Protein AF-A0AAN4YRJ0-F1 (afdb_monomer)

Mean predicted aligned error: 13.55 Å

Foldseek 3Di:
DDDDDDDDDDDDDDDDDDDPPDDPVVVVVVVVVVVVVVVCVVVVADDDDDDDPPVLVVLLVLLVQQLQQFLVDNVDRDRLVVVLVVLCVVVDQLLPDALVRLVQLLVLLCVPVVVVFVLDDSVVLVVLSVVLRVVSVDDDDDDDDDDLVNLLSLLSSLLSSLLSLLSDPDPPSPSSSSNSLSNSSVSLSVNSVVPDLLSNLVNLLSLLSSCVSDRSSGHNQSSLVSSLSSLSNVVLVDQDDPPDPDDPVRNVSSVRSNVSSVVSNVVVD

Structure (mmCIF, N/CA/C/O backbone):
data_AF-A0AAN4YRJ0-F1
#
_entry.id   AF-A0AAN4YRJ0-F1
#
loop_
_atom_site.group_PDB
_atom_site.id
_atom_site.type_symbol
_atom_site.label_atom_id
_atom_site.label_alt_id
_atom_site.label_comp_id
_atom_site.label_asym_id
_atom_site.label_entity_id
_atom_site.label_seq_id
_atom_site.pdbx_PDB_ins_code
_atom_site.Cartn_x
_atom_site.Cartn_y
_atom_site.Cartn_z
_atom_site.occupancy
_atom_site.B_iso_or_equiv
_atom_site.auth_seq_id
_atom_site.auth_comp_id
_atom_site.auth_asym_id
_atom_site.auth_atom_id
_atom_site.pdbx_PDB_model_num
ATOM 1 N N . MET A 1 1 ? -77.299 -35.284 74.099 1.00 39.12 1 MET A N 1
ATOM 2 C CA . MET A 1 1 ? -76.226 -36.059 73.451 1.00 39.12 1 MET A CA 1
ATOM 3 C C . MET A 1 1 ? -75.147 -35.075 73.050 1.00 39.12 1 MET A C 1
ATOM 5 O O . MET A 1 1 ? -75.434 -34.158 72.294 1.00 39.12 1 MET A O 1
ATOM 9 N N . GLU A 1 2 ? -73.977 -35.222 73.669 1.00 32.56 2 GLU A N 1
ATOM 10 C CA . GLU A 1 2 ? -72.680 -34.653 73.266 1.00 32.56 2 GLU A CA 1
ATOM 11 C C . GLU A 1 2 ? -72.409 -34.986 71.776 1.00 32.56 2 GLU A C 1
ATOM 13 O O . GLU A 1 2 ? -72.987 -35.945 71.270 1.00 32.56 2 GLU A O 1
ATOM 18 N N . THR A 1 3 ? -71.644 -34.231 70.979 1.00 35.69 3 THR A N 1
ATOM 19 C CA . THR A 1 3 ? -70.190 -34.019 71.112 1.00 35.69 3 THR A CA 1
ATOM 20 C C . THR A 1 3 ? -69.658 -32.807 70.323 1.00 35.69 3 THR A C 1
ATOM 22 O O . THR A 1 3 ? -70.187 -32.405 69.291 1.00 35.69 3 THR A O 1
ATOM 25 N N . THR A 1 4 ? -68.545 -32.300 70.843 1.00 35.09 4 THR A N 1
ATOM 26 C CA . THR A 1 4 ? -67.600 -31.231 70.468 1.00 35.09 4 THR A CA 1
ATOM 27 C C . THR A 1 4 ? -66.750 -31.493 69.206 1.00 35.09 4 THR A C 1
ATOM 29 O O . THR A 1 4 ? -66.522 -32.653 68.880 1.00 35.09 4 THR A O 1
ATOM 32 N N . SER A 1 5 ? -66.201 -30.425 68.584 1.00 33.94 5 SER A N 1
ATOM 33 C CA . SER A 1 5 ? -64.791 -30.235 68.104 1.00 33.94 5 SER A CA 1
ATOM 34 C C . SER A 1 5 ? -64.750 -29.186 66.957 1.00 33.94 5 SER A C 1
ATOM 36 O O . SER A 1 5 ? -65.363 -29.413 65.922 1.00 33.94 5 SER A O 1
ATOM 38 N N . ALA A 1 6 ? -64.330 -27.922 67.141 1.00 32.62 6 ALA A N 1
ATOM 39 C CA . ALA A 1 6 ? -62.977 -27.333 67.272 1.00 32.62 6 ALA A CA 1
ATOM 40 C C . ALA A 1 6 ? -62.193 -27.127 65.943 1.00 32.62 6 ALA A C 1
ATOM 42 O O . ALA A 1 6 ? -61.948 -28.087 65.222 1.00 32.62 6 ALA A O 1
ATOM 43 N N . GLY A 1 7 ? -61.726 -25.884 65.693 1.00 29.81 7 GLY A N 1
ATOM 44 C CA . GLY A 1 7 ? -60.543 -25.569 64.857 1.00 29.81 7 GLY A CA 1
ATOM 45 C C . GLY A 1 7 ? -60.703 -24.528 63.724 1.00 29.81 7 GLY A C 1
ATOM 46 O O . GLY A 1 7 ? -61.199 -24.858 62.656 1.00 29.81 7 GLY A O 1
ATOM 47 N N . SER A 1 8 ? -60.221 -23.292 63.931 1.00 32.19 8 SER A N 1
ATOM 48 C CA . SER A 1 8 ? -59.940 -22.237 62.914 1.00 32.19 8 SER A CA 1
ATOM 49 C C . SER A 1 8 ? -58.572 -22.480 62.206 1.00 32.19 8 SER A C 1
ATOM 51 O O . SER A 1 8 ? -57.928 -23.459 62.581 1.00 32.19 8 SER A O 1
ATOM 53 N N . PRO A 1 9 ? -57.965 -21.577 61.378 1.00 42.28 9 PRO A N 1
ATOM 54 C CA . PRO A 1 9 ? -58.443 -20.485 60.495 1.00 42.28 9 PRO A CA 1
ATOM 55 C C . PRO A 1 9 ? -57.760 -20.431 59.075 1.00 42.28 9 PRO A C 1
ATOM 57 O O . PRO A 1 9 ? -56.783 -21.119 58.828 1.00 42.28 9 PRO A O 1
ATOM 60 N N . VAL A 1 10 ? -58.235 -19.518 58.200 1.00 37.28 10 VAL A N 1
ATOM 61 C CA . VAL A 1 10 ? -57.532 -18.773 57.102 1.00 37.28 10 VAL A CA 1
ATOM 62 C C . VAL A 1 10 ? -56.788 -19.553 55.994 1.00 37.28 10 VAL A C 1
ATOM 64 O O . VAL A 1 10 ? -55.733 -20.121 56.230 1.00 37.28 10 VAL A O 1
ATOM 67 N N . GLU A 1 11 ? -57.210 -19.358 54.735 1.00 30.20 11 GLU A N 1
ATOM 68 C CA . GLU A 1 11 ? -56.292 -19.387 53.582 1.00 30.20 11 GLU A CA 1
ATOM 69 C C . GLU A 1 11 ? -56.735 -18.397 52.486 1.00 30.20 11 GLU A C 1
ATOM 71 O O . GLU A 1 11 ? -57.782 -18.521 51.852 1.00 30.20 11 GLU A O 1
ATOM 76 N N . SER A 1 12 ? -55.933 -17.346 52.327 1.00 33.12 12 SER A N 1
ATOM 77 C CA . SER A 1 12 ? -55.975 -16.350 51.260 1.00 33.12 12 SER A CA 1
ATOM 78 C C . SER A 1 12 ? -55.288 -16.899 50.007 1.00 33.12 12 SER A C 1
ATOM 80 O O . SER A 1 12 ? -54.097 -17.205 50.057 1.00 33.12 12 SER A O 1
ATOM 82 N N . ASN A 1 13 ? -55.999 -16.976 48.881 1.00 35.25 13 ASN A N 1
ATOM 83 C CA . ASN A 1 13 ? -55.404 -17.365 47.600 1.00 35.25 13 ASN A CA 1
ATOM 84 C C . ASN A 1 13 ? -54.594 -16.207 46.971 1.00 35.25 13 ASN A C 1
ATOM 86 O O . ASN A 1 13 ? -55.083 -15.073 46.961 1.00 35.25 13 ASN A O 1
ATOM 90 N N . PRO A 1 14 ? -53.387 -16.468 46.429 1.00 38.62 14 PRO A N 1
ATOM 91 C CA . PRO A 1 14 ? -52.475 -15.439 45.937 1.00 38.62 14 PRO A CA 1
ATOM 92 C C . PRO A 1 14 ? -52.692 -15.064 44.458 1.00 38.62 14 PRO A C 1
ATOM 94 O O . PRO A 1 14 ? -53.138 -15.857 43.630 1.00 38.62 14 PRO A O 1
ATOM 97 N N . THR A 1 15 ? -52.315 -13.824 44.149 1.00 35.88 15 THR A N 1
ATOM 98 C CA . THR A 1 15 ? -52.126 -13.201 42.827 1.00 35.88 15 THR A CA 1
ATOM 99 C C . THR A 1 15 ? -51.063 -13.939 41.983 1.00 35.88 15 THR A C 1
ATOM 101 O O . THR A 1 15 ? -50.190 -14.600 42.550 1.00 35.88 15 THR A O 1
ATOM 104 N N . PRO A 1 16 ? -51.067 -13.823 40.636 1.00 36.25 16 PRO A N 1
ATOM 105 C CA . PRO A 1 16 ? -50.127 -14.541 39.783 1.00 36.25 16 PRO A CA 1
ATOM 106 C C . PRO A 1 16 ? -48.697 -14.011 39.946 1.00 36.25 16 PRO A C 1
ATOM 108 O O . PRO A 1 16 ? -48.459 -12.806 39.993 1.00 36.25 16 PRO A O 1
ATOM 111 N N . SER A 1 17 ? -47.755 -14.949 40.016 1.00 31.98 17 SER A N 1
ATOM 112 C CA . SER A 1 17 ? -46.321 -14.734 40.190 1.00 31.98 17 SER A CA 1
ATOM 113 C C . SER A 1 17 ? -45.693 -14.061 38.962 1.00 31.98 17 SER A C 1
ATOM 115 O O . SER A 1 17 ? -45.659 -14.634 37.873 1.00 31.98 17 SER A O 1
ATOM 117 N N . THR A 1 18 ? -45.179 -12.844 39.141 1.00 37.12 18 THR A N 1
ATOM 118 C CA . THR A 1 18 ? -44.279 -12.179 38.191 1.00 37.12 18 THR A CA 1
ATOM 119 C C . THR A 1 18 ? -42.903 -12.843 38.274 1.00 37.12 18 THR A C 1
ATOM 121 O O . THR A 1 18 ? -42.273 -12.833 39.331 1.00 37.12 18 THR A O 1
ATOM 124 N N . ALA A 1 19 ? -42.426 -13.414 37.167 1.00 40.72 19 ALA A N 1
ATOM 125 C CA . ALA A 1 19 ? -41.085 -13.989 37.066 1.00 40.72 19 ALA A CA 1
ATOM 126 C C . ALA A 1 19 ? -39.992 -12.930 37.358 1.00 40.72 19 ALA A C 1
ATOM 128 O O . ALA A 1 19 ? -40.049 -11.833 36.792 1.00 40.72 19 ALA A O 1
ATOM 129 N N . PRO A 1 20 ? -38.978 -13.215 38.200 1.00 43.25 20 PRO A N 1
ATOM 130 C CA . PRO A 1 20 ? -37.911 -12.271 38.500 1.00 43.25 20 PRO A CA 1
ATOM 131 C C . PRO A 1 20 ? -36.753 -12.449 37.508 1.00 43.25 20 PRO A C 1
ATOM 133 O O . PRO A 1 20 ? -35.745 -13.078 37.805 1.00 43.25 20 PRO A O 1
ATOM 136 N N . THR A 1 21 ? -36.871 -11.866 36.321 1.00 53.22 21 THR A N 1
ATOM 137 C CA . THR A 1 21 ? -35.748 -11.709 35.379 1.00 53.22 21 THR A CA 1
ATOM 138 C C . THR A 1 21 ? -35.708 -10.258 34.938 1.00 53.22 21 THR A C 1
ATOM 140 O O . THR A 1 21 ? -36.578 -9.847 34.177 1.00 53.22 21 THR A O 1
ATOM 143 N N . SER A 1 22 ? -34.777 -9.451 35.468 1.00 52.94 22 SER A N 1
ATOM 144 C CA . SER A 1 22 ? -34.393 -8.163 34.837 1.00 52.94 22 SER A CA 1
ATOM 145 C C . SER A 1 22 ? -33.391 -7.298 35.609 1.00 52.94 22 SER A C 1
ATOM 147 O O . SER A 1 22 ? -32.766 -6.442 34.990 1.00 52.94 22 SER A O 1
ATOM 149 N N . PHE A 1 23 ? -33.206 -7.455 36.925 1.00 48.84 23 PHE A N 1
ATOM 150 C CA . PHE A 1 23 ? -32.340 -6.518 37.667 1.00 48.84 23 PHE A CA 1
ATOM 151 C C . PHE A 1 23 ? -30.849 -6.871 37.616 1.00 48.84 23 PHE A C 1
ATOM 153 O O . PHE A 1 23 ? -30.015 -5.980 37.463 1.00 48.84 23 PHE A O 1
ATOM 160 N N . SER A 1 24 ? -30.501 -8.159 37.695 1.00 56.25 24 SER A N 1
ATOM 161 C CA . SER A 1 24 ? -29.097 -8.590 37.722 1.00 56.25 24 SER A CA 1
ATOM 162 C C . SER A 1 24 ? -28.423 -8.454 36.354 1.00 56.25 24 SER A C 1
ATOM 164 O O . SER A 1 24 ? -27.365 -7.843 36.266 1.00 56.25 24 SER A O 1
ATOM 166 N N . GLU A 1 25 ? -29.065 -8.898 35.271 1.00 53.38 25 GLU A N 1
ATOM 167 C CA . GLU A 1 25 ? -28.504 -8.800 33.912 1.00 53.38 25 GLU A CA 1
ATOM 168 C C . GLU A 1 25 ? -28.293 -7.348 33.476 1.00 53.38 25 GLU A C 1
ATOM 170 O O . GLU A 1 25 ? -27.239 -7.003 32.947 1.00 53.38 25 GLU A O 1
ATOM 175 N N . ARG A 1 26 ? -29.247 -6.461 33.785 1.00 54.31 26 ARG A N 1
ATOM 176 C CA . ARG A 1 26 ? -29.145 -5.030 33.473 1.00 54.31 26 ARG A CA 1
ATOM 177 C C . ARG A 1 26 ? -28.045 -4.352 34.291 1.00 54.31 26 ARG A C 1
ATOM 179 O O . ARG A 1 26 ? -27.342 -3.497 33.766 1.00 54.31 26 ARG A O 1
ATOM 186 N N . SER A 1 27 ? -27.851 -4.765 35.545 1.00 64.19 27 SER A N 1
ATOM 187 C CA . SER A 1 27 ? -26.752 -4.291 36.394 1.00 64.19 27 SER A CA 1
ATOM 188 C C . SER A 1 27 ? -25.388 -4.787 35.907 1.00 64.19 27 SER A C 1
ATOM 190 O O . SER A 1 27 ? -24.438 -4.010 35.905 1.00 64.19 27 SER A O 1
ATOM 192 N N . VAL A 1 28 ? -25.297 -6.034 35.433 1.00 63.84 28 VAL A N 1
ATOM 193 C CA . VAL A 1 28 ? -24.077 -6.586 34.825 1.00 63.84 28 VAL A CA 1
ATOM 194 C C . VAL A 1 28 ? -23.748 -5.847 33.530 1.00 63.84 28 VAL A C 1
ATOM 196 O O . VAL A 1 28 ? -22.609 -5.441 33.336 1.00 63.84 28 VAL A O 1
ATOM 199 N N . GLN A 1 29 ? -24.737 -5.584 32.677 1.00 61.66 29 GLN A N 1
ATOM 200 C CA . GLN A 1 29 ? -24.532 -4.877 31.411 1.00 61.66 29 GLN A CA 1
ATOM 201 C C . GLN A 1 29 ? -24.129 -3.406 31.623 1.00 61.66 29 GLN A C 1
ATOM 203 O O . GLN A 1 29 ? -23.259 -2.897 30.916 1.00 61.66 29 GLN A O 1
ATOM 208 N N . VAL A 1 30 ? -24.692 -2.743 32.642 1.00 63.91 30 VAL A N 1
ATOM 209 C CA . VAL A 1 30 ? -24.282 -1.395 33.075 1.00 63.91 30 VAL A CA 1
ATOM 210 C C . VAL A 1 30 ? -22.855 -1.406 33.623 1.00 63.91 30 VAL A C 1
ATOM 212 O O . VAL A 1 30 ? -22.044 -0.588 33.196 1.00 63.91 30 VAL A O 1
ATOM 215 N N . ALA A 1 31 ? -22.512 -2.364 34.489 1.00 65.62 31 ALA A N 1
ATOM 216 C CA . ALA A 1 31 ? -21.162 -2.498 35.031 1.00 65.62 31 ALA A CA 1
ATOM 217 C C . ALA A 1 31 ? -20.126 -2.803 33.934 1.00 65.62 31 ALA A C 1
ATOM 219 O O . ALA A 1 31 ? -19.047 -2.217 33.918 1.00 65.62 31 ALA A O 1
ATOM 220 N N . MET A 1 32 ? -20.458 -3.658 32.961 1.00 66.31 32 MET A N 1
ATOM 221 C CA . MET A 1 32 ? -19.618 -3.916 31.784 1.00 66.31 32 MET A CA 1
ATOM 222 C C . MET A 1 32 ? -19.431 -2.650 30.934 1.00 66.31 32 MET A C 1
ATOM 224 O O . MET A 1 32 ? -18.327 -2.387 30.449 1.00 66.31 32 MET A O 1
ATOM 228 N N . GLY A 1 33 ? -20.478 -1.830 30.801 1.00 67.69 33 GLY A N 1
ATOM 229 C CA . GLY A 1 33 ? -20.413 -0.523 30.147 1.00 67.69 33 GLY A CA 1
ATOM 230 C C . GLY A 1 33 ? -19.509 0.475 30.881 1.00 67.69 33 GLY A C 1
ATOM 231 O O . GLY A 1 33 ? -18.701 1.156 30.242 1.00 67.69 33 GLY A O 1
ATOM 232 N N . GLU A 1 34 ? -19.590 0.530 32.212 1.00 68.81 34 GLU A N 1
ATOM 233 C CA . GLU A 1 34 ? -18.742 1.379 33.058 1.00 68.81 34 GLU A CA 1
ATOM 234 C C . GLU A 1 34 ? -17.276 0.938 33.041 1.00 68.81 34 GLU A C 1
ATOM 236 O O . GLU A 1 34 ? -16.391 1.777 32.887 1.00 68.81 34 GLU A O 1
ATOM 241 N N . ILE A 1 35 ? -16.994 -0.366 33.104 1.00 69.25 35 ILE A N 1
ATOM 242 C CA . ILE A 1 35 ? -15.628 -0.900 32.986 1.00 69.25 35 ILE A CA 1
ATOM 243 C C . ILE A 1 35 ? -15.037 -0.540 31.618 1.00 69.25 35 ILE A C 1
ATOM 245 O O . ILE A 1 35 ? -13.905 -0.059 31.538 1.00 69.25 35 ILE A O 1
ATOM 249 N N . GLY A 1 36 ? -15.813 -0.691 30.540 1.00 63.00 36 GLY A N 1
ATOM 250 C CA . GLY A 1 36 ? -15.403 -0.247 29.208 1.00 63.00 36 GLY A CA 1
ATOM 251 C C . GLY A 1 36 ? -15.146 1.263 29.145 1.00 63.00 36 GLY A C 1
ATOM 252 O O . GLY A 1 36 ? -14.204 1.716 28.496 1.00 63.00 36 GLY A O 1
ATOM 253 N N . PHE A 1 37 ? -15.940 2.072 29.849 1.00 63.34 37 PHE A N 1
ATOM 254 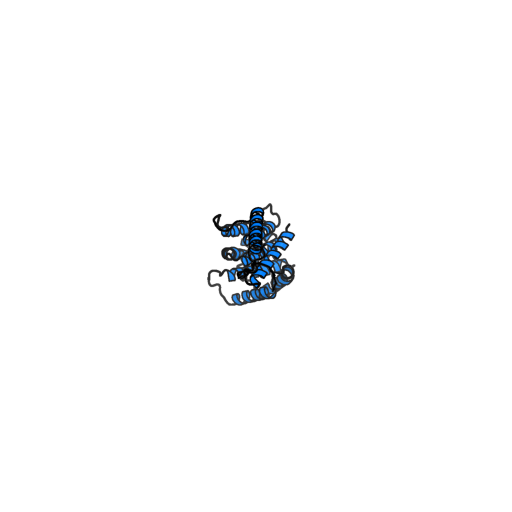C CA . PHE A 1 37 ? -15.737 3.517 29.956 1.00 63.34 37 PHE A CA 1
ATOM 255 C C . PHE A 1 37 ? -14.465 3.892 30.729 1.00 63.34 37 PHE A C 1
ATOM 257 O O . PHE A 1 37 ? -13.690 4.719 30.247 1.00 63.34 37 PHE A O 1
ATOM 264 N N . LEU A 1 38 ? -14.208 3.260 31.871 1.00 68.88 38 LEU A N 1
ATOM 265 C CA . LEU A 1 38 ? -13.017 3.501 32.685 1.00 68.88 38 LEU A CA 1
ATOM 266 C C . LEU A 1 38 ? -11.737 3.029 31.983 1.00 68.88 38 LEU A C 1
ATOM 268 O O . LEU A 1 38 ? -10.755 3.767 31.950 1.00 68.88 38 LEU A O 1
ATOM 272 N N . SER A 1 39 ? -11.769 1.858 31.339 1.00 66.44 39 SER A N 1
ATOM 273 C CA . SER A 1 39 ? -10.660 1.342 30.526 1.00 66.44 39 SER A CA 1
ATOM 274 C C . SER A 1 39 ? -10.294 2.299 29.382 1.00 66.44 39 SER A C 1
ATOM 276 O O . SER A 1 39 ? -9.118 2.600 29.174 1.00 66.44 39 SER A O 1
ATOM 278 N N . ARG A 1 40 ? -11.294 2.873 28.695 1.00 59.22 40 ARG A N 1
ATOM 279 C CA . ARG A 1 40 ? -11.081 3.890 27.646 1.00 59.22 40 ARG A CA 1
ATOM 280 C C . ARG A 1 40 ? -10.447 5.172 28.173 1.00 59.22 40 ARG A C 1
ATOM 282 O O . ARG A 1 40 ? -9.568 5.725 27.518 1.00 59.22 40 ARG A O 1
ATOM 289 N N . ASN A 1 41 ? -10.872 5.631 29.349 1.00 56.25 41 ASN A N 1
ATOM 290 C CA . ASN A 1 41 ? -10.294 6.820 29.973 1.00 56.25 41 ASN A CA 1
ATOM 291 C C . ASN A 1 41 ? -8.842 6.583 30.422 1.00 56.25 41 ASN A C 1
ATOM 293 O O . ASN A 1 41 ? -8.037 7.506 30.348 1.00 56.25 41 ASN A O 1
ATOM 297 N N . ALA A 1 42 ? -8.492 5.362 30.836 1.00 66.81 42 ALA A N 1
ATOM 298 C CA . ALA A 1 42 ? -7.123 5.005 31.211 1.00 66.81 42 ALA A CA 1
ATOM 299 C C . ALA A 1 42 ? -6.171 4.889 30.001 1.00 66.81 42 ALA A C 1
ATOM 301 O O . ALA A 1 42 ? -4.996 5.216 30.117 1.00 66.81 42 ALA A O 1
ATOM 302 N N . MET A 1 43 ? -6.675 4.468 28.834 1.00 64.06 43 MET A N 1
ATOM 303 C CA . MET A 1 43 ? -5.892 4.270 27.599 1.00 64.06 43 MET A CA 1
ATOM 304 C C . MET A 1 43 ? -5.628 5.561 26.797 1.00 64.06 43 MET A C 1
ATOM 306 O O . MET A 1 43 ? -5.022 5.491 25.730 1.00 64.06 43 MET A O 1
ATOM 310 N N . ALA A 1 44 ? -6.088 6.727 27.274 1.00 58.81 44 ALA A N 1
ATOM 311 C CA . ALA A 1 44 ? -5.961 8.023 26.590 1.00 58.81 44 ALA A CA 1
ATOM 312 C C . ALA A 1 44 ? -6.415 7.999 25.110 1.00 58.81 44 ALA A C 1
ATOM 314 O O . ALA A 1 44 ? -5.814 8.637 24.244 1.00 58.81 44 ALA A O 1
ATOM 315 N N . GLU A 1 45 ? -7.479 7.250 24.802 1.00 53.81 45 GLU A N 1
ATOM 316 C CA . GLU A 1 45 ? -7.989 7.133 23.433 1.00 53.81 45 GLU A CA 1
ATOM 317 C C . GLU A 1 45 ? -8.665 8.450 22.984 1.00 53.81 45 GLU A C 1
ATOM 319 O O . GLU A 1 45 ? -9.437 9.034 23.757 1.00 53.81 45 GLU A O 1
ATOM 324 N N . PRO A 1 46 ? -8.429 8.930 21.746 1.00 51.69 46 PRO A N 1
ATOM 325 C CA . PRO A 1 46 ? -9.079 10.132 21.233 1.00 51.69 46 PRO A CA 1
ATOM 326 C C . PRO A 1 46 ? -10.608 9.986 21.226 1.00 51.69 46 PRO A C 1
ATOM 328 O O . PRO A 1 46 ? -11.160 9.036 20.666 1.00 51.69 46 PRO A O 1
ATOM 331 N N . ARG A 1 47 ? -11.301 10.944 21.851 1.00 55.19 47 ARG A N 1
ATOM 332 C CA . ARG A 1 47 ? -12.763 11.060 21.800 1.00 55.19 47 ARG A CA 1
ATOM 333 C C . ARG A 1 47 ? -13.143 11.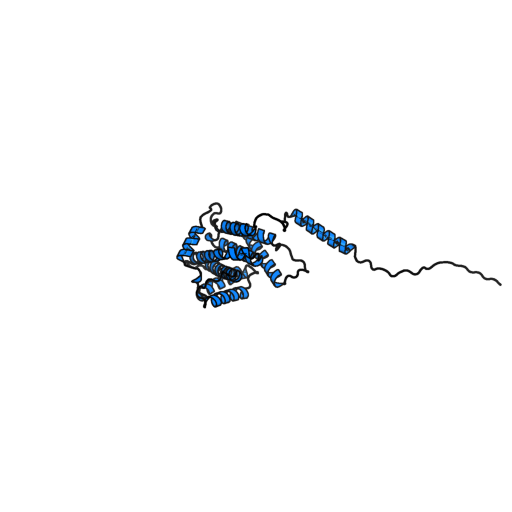681 20.462 1.00 55.19 47 ARG A C 1
ATOM 335 O O . ARG A 1 47 ? -12.755 12.813 20.190 1.00 55.19 47 ARG A O 1
ATOM 342 N N . ASP A 1 48 ? -13.873 10.946 19.640 1.00 55.16 48 ASP A N 1
ATOM 343 C CA . ASP A 1 48 ? -14.407 11.502 18.402 1.00 55.16 48 ASP A CA 1
ATOM 344 C C . ASP A 1 48 ? -15.611 12.394 18.741 1.00 55.16 48 ASP A C 1
ATOM 346 O O . ASP A 1 48 ? -16.477 11.952 19.496 1.00 55.16 48 ASP A O 1
ATOM 350 N N . GLU A 1 49 ? -15.593 13.654 18.283 1.00 46.28 49 GLU A N 1
ATOM 351 C CA . GLU A 1 49 ? -16.719 14.318 17.587 1.00 46.28 49 GLU A CA 1
ATOM 352 C C . GLU A 1 49 ? -16.611 15.849 17.440 1.00 46.28 49 GLU A C 1
ATOM 354 O O . GLU A 1 49 ? -17.328 16.412 16.619 1.00 46.28 49 GLU A O 1
ATOM 359 N N . THR A 1 50 ? -15.695 16.577 18.092 1.00 43.00 50 THR A N 1
ATOM 360 C CA . THR A 1 50 ? -15.585 18.029 17.816 1.00 43.00 50 THR A CA 1
ATOM 361 C C . THR A 1 50 ? -14.169 18.596 17.876 1.00 43.00 50 THR A C 1
ATOM 363 O O . THR A 1 50 ? -13.620 18.801 18.953 1.00 43.00 50 THR A O 1
ATOM 366 N N . ARG A 1 51 ? -13.687 18.991 16.686 1.00 45.72 51 ARG A N 1
ATOM 367 C CA . ARG A 1 51 ? -12.680 20.030 16.387 1.00 45.72 51 ARG A CA 1
ATOM 368 C C . ARG A 1 51 ? -11.244 19.825 16.894 1.00 45.72 51 ARG A C 1
ATOM 370 O O . ARG A 1 51 ? -10.921 20.118 18.038 1.00 45.72 51 ARG A O 1
ATOM 377 N N . GLY A 1 52 ? -10.344 19.576 15.940 1.00 37.66 52 GLY A N 1
ATOM 378 C CA . GLY A 1 52 ? -8.919 19.892 16.067 1.00 37.66 52 GLY A CA 1
ATOM 379 C C . GLY A 1 52 ? -8.144 19.593 14.783 1.00 37.66 52 GLY A C 1
ATOM 380 O O . GLY A 1 52 ? -7.649 18.487 14.639 1.00 37.66 52 GLY A O 1
ATOM 381 N N . PHE A 1 53 ? -8.029 20.578 13.876 1.00 39.72 53 PHE A N 1
ATOM 382 C CA . PHE A 1 53 ? -7.368 20.486 12.554 1.00 39.72 53 PHE A CA 1
ATOM 383 C C . PHE A 1 53 ? -7.992 19.458 11.579 1.00 39.72 53 PHE A C 1
ATOM 385 O O . PHE A 1 53 ? -8.573 18.467 12.012 1.00 39.72 53 PHE A O 1
ATOM 392 N N . PRO A 1 54 ? -7.905 19.639 10.245 1.00 51.75 54 PRO A N 1
ATOM 393 C CA . PRO A 1 54 ? -8.267 18.559 9.337 1.00 51.75 54 PRO A CA 1
ATOM 394 C C . PRO A 1 54 ? -7.222 17.444 9.487 1.00 51.75 54 PRO A C 1
ATOM 396 O O . PRO A 1 54 ? -6.173 17.467 8.847 1.00 51.75 54 PRO A O 1
ATOM 399 N N . GLN A 1 55 ? -7.494 16.482 10.376 1.00 57.78 55 GLN A N 1
ATOM 400 C CA . GLN A 1 55 ? -6.671 15.301 10.677 1.00 57.78 55 GLN A CA 1
ATOM 401 C C . GLN A 1 55 ? -6.285 14.525 9.402 1.00 57.78 55 GLN A C 1
ATOM 403 O O . GLN A 1 55 ? -5.263 13.839 9.360 1.00 57.78 55 GLN A O 1
ATOM 408 N N . GLU A 1 56 ? -7.099 14.636 8.353 1.00 54.56 56 GLU A N 1
ATOM 409 C CA . GLU A 1 56 ? -6.880 14.030 7.039 1.00 54.56 56 GLU A CA 1
ATOM 410 C C . GLU A 1 56 ? -5.850 14.796 6.207 1.00 54.56 56 GLU A C 1
ATOM 412 O O . GLU A 1 56 ? -4.888 14.194 5.727 1.00 54.56 56 GLU A O 1
ATOM 417 N N . LEU A 1 57 ? -5.967 16.128 6.138 1.00 56.72 57 LEU A N 1
ATOM 418 C CA . LEU A 1 57 ? -4.953 16.989 5.520 1.00 56.72 57 LEU A CA 1
ATOM 419 C C . LEU A 1 57 ? -3.618 16.882 6.279 1.00 56.72 57 LEU A C 1
ATOM 421 O O . LEU A 1 57 ? -2.546 16.836 5.677 1.00 56.72 57 LEU A O 1
ATOM 425 N N . ALA A 1 58 ? -3.684 16.755 7.608 1.00 71.38 58 ALA A N 1
ATOM 426 C CA . ALA A 1 58 ? -2.528 16.458 8.444 1.00 71.38 58 ALA A CA 1
ATOM 427 C C . ALA A 1 58 ? -1.936 15.073 8.130 1.00 71.38 58 ALA A C 1
ATOM 429 O O . ALA A 1 58 ? -0.716 14.951 8.058 1.00 71.38 58 ALA A O 1
ATOM 430 N N . MET A 1 59 ? -2.754 14.038 7.889 1.00 79.31 59 MET A N 1
ATOM 431 C CA . MET A 1 59 ? -2.250 12.707 7.529 1.00 79.31 59 MET A CA 1
ATOM 432 C C . MET A 1 59 ? -1.510 12.723 6.196 1.00 79.31 59 MET A C 1
ATOM 434 O O . MET A 1 59 ? -0.397 12.210 6.141 1.00 79.31 59 MET A O 1
ATOM 438 N N . GLY A 1 60 ? -2.079 13.321 5.146 1.00 81.44 60 GLY A N 1
ATOM 439 C CA . GLY A 1 60 ? -1.404 13.404 3.847 1.00 81.44 60 GLY A CA 1
ATOM 440 C C . GLY A 1 60 ? -0.021 14.057 3.957 1.00 81.44 60 GLY A C 1
ATOM 441 O O . GLY A 1 60 ? 0.955 13.558 3.394 1.00 81.44 60 GLY A O 1
ATOM 442 N N . ASN A 1 61 ? 0.087 15.116 4.763 1.00 83.56 61 ASN A N 1
ATOM 443 C CA . ASN A 1 61 ? 1.355 15.790 5.036 1.00 83.56 61 ASN A CA 1
ATOM 444 C C . ASN A 1 61 ? 2.313 14.939 5.882 1.00 83.56 61 ASN A C 1
ATOM 446 O O . ASN A 1 61 ? 3.501 14.896 5.576 1.00 83.56 61 ASN A O 1
ATOM 450 N N . MET A 1 62 ? 1.816 14.227 6.899 1.00 86.81 62 MET A N 1
ATOM 451 C CA . MET A 1 62 ? 2.627 13.310 7.709 1.00 86.81 62 MET A CA 1
ATOM 452 C C . MET A 1 62 ? 3.177 12.145 6.881 1.00 86.81 62 MET A C 1
ATOM 454 O O . MET A 1 62 ? 4.354 11.821 7.018 1.00 86.81 62 MET A O 1
ATOM 458 N N . VAL A 1 63 ? 2.374 11.549 5.988 1.00 88.00 63 VAL A N 1
ATOM 459 C CA . VAL A 1 63 ? 2.864 10.493 5.088 1.00 88.00 63 VAL A CA 1
ATOM 460 C C . VAL A 1 63 ? 3.933 11.053 4.157 1.00 88.00 63 VAL A C 1
ATOM 462 O O . VAL A 1 63 ? 5.003 10.470 4.042 1.00 88.00 63 VAL A O 1
ATOM 465 N N . ARG A 1 64 ? 3.694 12.215 3.533 1.00 86.81 64 ARG A N 1
ATOM 466 C CA . ARG A 1 64 ? 4.700 12.861 2.675 1.00 86.81 64 ARG A CA 1
ATOM 467 C C . ARG A 1 64 ? 5.994 13.162 3.424 1.00 86.81 64 ARG A C 1
ATOM 469 O O . ARG A 1 64 ? 7.059 12.903 2.881 1.00 86.81 64 ARG A O 1
ATOM 476 N N . ALA A 1 65 ? 5.909 13.656 4.657 1.00 85.69 65 ALA A N 1
ATOM 477 C CA . ALA A 1 65 ? 7.082 13.888 5.491 1.00 85.69 65 ALA A CA 1
ATOM 478 C C . ALA A 1 65 ? 7.844 12.580 5.761 1.00 85.69 65 ALA A C 1
ATOM 480 O O . ALA A 1 65 ? 9.055 12.537 5.568 1.00 85.69 65 ALA A O 1
ATOM 481 N N . ALA A 1 66 ? 7.144 11.496 6.111 1.00 87.75 66 ALA A N 1
ATOM 482 C CA . ALA A 1 66 ? 7.759 10.186 6.330 1.00 87.75 66 ALA A CA 1
ATOM 483 C C . ALA A 1 66 ? 8.442 9.625 5.068 1.00 87.75 66 ALA A C 1
ATOM 485 O O . ALA A 1 66 ? 9.494 9.000 5.171 1.00 87.75 66 ALA A O 1
ATOM 486 N N . LEU A 1 67 ? 7.884 9.890 3.881 1.00 87.12 67 LEU A N 1
ATOM 487 C CA . LEU A 1 67 ? 8.453 9.481 2.591 1.00 87.12 67 LEU A CA 1
ATOM 488 C C . LEU A 1 67 ? 9.707 10.276 2.181 1.00 87.12 67 LEU A C 1
ATOM 490 O O . LEU A 1 67 ? 10.433 9.826 1.297 1.00 87.12 67 LEU A O 1
ATOM 494 N N . VAL A 1 68 ? 9.949 11.450 2.775 1.00 84.12 68 VAL A N 1
ATOM 495 C CA . VAL A 1 68 ? 11.134 12.291 2.502 1.00 84.12 68 VAL A CA 1
ATOM 496 C C . VAL A 1 68 ? 12.309 11.945 3.423 1.00 84.12 68 VAL A C 1
ATOM 498 O O . VAL A 1 68 ? 13.453 12.236 3.088 1.00 84.12 68 VAL A O 1
ATOM 501 N N . ILE A 1 69 ? 12.066 11.293 4.559 1.00 81.38 69 ILE A N 1
ATOM 502 C CA . ILE A 1 69 ? 13.136 10.838 5.455 1.00 81.38 69 ILE A CA 1
ATOM 503 C C . ILE A 1 69 ? 13.827 9.623 4.827 1.00 81.38 69 ILE A C 1
ATOM 505 O O . ILE A 1 69 ? 13.154 8.672 4.440 1.00 81.38 69 ILE A O 1
ATOM 509 N N . SER A 1 70 ? 15.160 9.632 4.739 1.00 76.75 70 SER A N 1
ATOM 510 C CA . SER A 1 70 ? 15.913 8.500 4.184 1.00 76.75 70 SER A CA 1
ATOM 511 C C . SER A 1 70 ? 15.775 7.244 5.044 1.00 76.75 70 SER A C 1
ATOM 513 O O . SER A 1 70 ? 15.863 7.320 6.270 1.00 76.75 70 SER A O 1
ATOM 515 N N . GLY A 1 71 ? 15.607 6.083 4.403 1.00 73.25 71 GLY A N 1
ATOM 516 C CA . GLY A 1 71 ? 15.646 4.790 5.089 1.00 73.25 71 GLY A CA 1
ATOM 517 C C . GLY A 1 71 ? 17.055 4.373 5.540 1.00 73.25 71 GLY A C 1
ATOM 518 O O . GLY A 1 71 ? 17.178 3.584 6.467 1.00 73.25 71 GLY A O 1
ATOM 519 N N . GLU A 1 72 ? 18.112 4.914 4.919 1.00 71.44 72 GLU A N 1
ATOM 520 C CA . GLU A 1 72 ? 19.518 4.627 5.273 1.00 71.44 72 GLU A CA 1
ATOM 521 C C . GLU A 1 72 ? 19.964 5.297 6.577 1.00 71.44 72 GLU A C 1
ATOM 523 O O . GLU A 1 72 ? 20.697 4.701 7.362 1.00 71.44 72 GLU A O 1
ATOM 528 N N . ASP A 1 73 ? 19.548 6.548 6.790 1.00 67.12 73 ASP A N 1
ATOM 529 C CA . ASP A 1 73 ? 19.914 7.347 7.958 1.00 67.12 73 ASP A CA 1
ATOM 530 C C . ASP A 1 73 ? 18.731 8.252 8.343 1.00 67.12 73 ASP A C 1
ATOM 532 O O . ASP A 1 73 ? 18.495 9.272 7.685 1.00 67.12 73 ASP A O 1
ATOM 536 N N . PRO A 1 74 ? 17.982 7.916 9.410 1.00 63.12 74 PRO A N 1
ATOM 537 C CA . PRO A 1 74 ? 16.820 8.691 9.832 1.00 63.12 74 PRO A CA 1
ATOM 538 C C . PRO A 1 74 ? 17.191 10.071 10.395 1.00 63.12 74 PRO A C 1
ATOM 540 O O . PRO A 1 74 ? 16.310 10.918 10.543 1.00 63.12 74 PRO A O 1
ATOM 543 N N . SER A 1 75 ? 18.472 10.322 10.701 1.00 64.50 75 SER A N 1
ATOM 544 C CA . SER A 1 75 ? 18.955 11.640 11.126 1.00 64.50 75 SER A CA 1
ATOM 545 C C . SER A 1 75 ? 19.172 12.599 9.949 1.00 64.50 75 SER A C 1
ATOM 547 O O . SER A 1 75 ? 19.246 13.814 10.147 1.00 64.50 75 SER A O 1
ATOM 549 N N . GLN A 1 76 ? 19.210 12.077 8.715 1.00 59.09 76 GLN A N 1
ATOM 550 C CA . GLN A 1 76 ? 19.378 12.863 7.500 1.00 59.09 76 GLN A CA 1
ATOM 551 C C . GLN A 1 76 ? 18.097 12.913 6.667 1.00 59.09 76 GLN A C 1
ATOM 553 O O . GLN A 1 76 ? 17.687 11.958 6.006 1.00 59.09 76 GLN A O 1
ATOM 558 N N . SER A 1 77 ? 17.501 14.103 6.609 1.00 58.22 77 SER A N 1
ATOM 559 C CA . SER A 1 77 ? 16.472 14.421 5.621 1.00 58.22 77 SER A CA 1
ATOM 560 C C . SER A 1 77 ? 17.142 14.741 4.281 1.00 58.22 77 SER A C 1
ATOM 562 O O . SER A 1 77 ? 17.398 15.904 3.969 1.00 58.22 77 SER A O 1
ATOM 564 N N . ARG A 1 78 ? 17.463 13.718 3.482 1.00 60.88 78 ARG A N 1
ATOM 565 C CA . ARG A 1 78 ? 17.837 13.926 2.073 1.00 60.88 78 ARG A CA 1
ATOM 566 C C . ARG A 1 78 ? 16.598 14.304 1.266 1.00 60.88 78 ARG A C 1
ATOM 568 O O . ARG A 1 78 ? 15.513 13.799 1.526 1.00 60.88 78 ARG A O 1
ATOM 575 N N . ASP A 1 79 ? 16.753 15.156 0.254 1.00 63.94 79 ASP A N 1
ATOM 576 C CA . ASP A 1 79 ? 15.655 15.491 -0.661 1.00 63.94 79 ASP A CA 1
ATOM 577 C C . ASP A 1 79 ? 15.387 14.332 -1.642 1.00 63.94 79 ASP A C 1
ATOM 579 O O . ASP A 1 79 ? 15.701 14.378 -2.836 1.00 63.94 79 ASP A O 1
ATOM 583 N N . LEU A 1 80 ? 14.809 13.252 -1.108 1.00 66.75 80 LEU A N 1
ATOM 584 C CA . LEU A 1 80 ? 14.337 12.092 -1.861 1.00 66.75 80 LEU A CA 1
ATOM 585 C C . LEU A 1 80 ? 13.279 12.485 -2.900 1.00 66.75 80 LEU A C 1
ATOM 587 O O . LEU A 1 80 ? 13.138 11.811 -3.920 1.00 66.75 80 LEU A O 1
ATOM 591 N N . CYS A 1 81 ? 12.562 13.591 -2.675 1.00 63.28 81 CYS A N 1
ATOM 592 C CA . CYS A 1 81 ? 11.534 14.097 -3.577 1.00 63.28 81 CYS A CA 1
ATOM 593 C C . CYS A 1 81 ? 12.135 14.516 -4.926 1.00 63.28 81 CYS A C 1
ATOM 595 O O . CYS A 1 81 ? 11.600 14.146 -5.972 1.00 63.28 81 CYS A O 1
ATOM 597 N N . ASN A 1 82 ? 13.281 15.206 -4.928 1.00 65.25 82 ASN A N 1
ATOM 598 C CA . ASN A 1 82 ? 13.973 15.564 -6.170 1.00 65.25 82 ASN A CA 1
ATOM 599 C C . ASN A 1 82 ? 14.515 14.340 -6.915 1.00 65.25 82 ASN A C 1
ATOM 601 O O . ASN A 1 82 ? 14.364 14.253 -8.135 1.00 65.25 82 ASN A O 1
ATOM 605 N N . HIS A 1 83 ? 15.097 13.373 -6.204 1.00 67.00 83 HIS A N 1
ATOM 606 C CA . HIS A 1 83 ? 15.605 12.140 -6.816 1.00 67.00 83 HIS A CA 1
ATOM 607 C C . HIS A 1 83 ? 14.467 11.329 -7.458 1.00 67.00 83 HIS A C 1
ATOM 609 O O . HIS A 1 83 ? 14.518 10.978 -8.636 1.00 67.00 83 HIS A O 1
ATOM 615 N N . ARG A 1 84 ? 13.364 11.162 -6.722 1.00 67.94 84 ARG A N 1
ATOM 616 C CA . ARG A 1 84 ? 12.136 10.521 -7.193 1.00 67.94 84 ARG A CA 1
ATOM 617 C C . ARG A 1 84 ? 11.539 11.227 -8.414 1.00 67.94 84 ARG A C 1
ATOM 619 O O . ARG A 1 84 ? 11.233 10.570 -9.404 1.00 67.94 84 ARG A O 1
ATOM 626 N N . ARG A 1 85 ? 11.406 12.559 -8.378 1.00 66.88 85 ARG A N 1
ATOM 627 C CA . ARG A 1 85 ? 10.879 13.358 -9.501 1.00 66.88 85 ARG A CA 1
ATOM 628 C C . ARG A 1 85 ? 11.760 13.238 -10.744 1.00 66.88 85 ARG A C 1
ATOM 630 O O . ARG A 1 85 ? 11.241 13.165 -11.856 1.00 66.88 85 ARG A O 1
ATOM 637 N N . THR A 1 86 ? 13.077 13.182 -10.559 1.00 68.81 86 THR A N 1
ATOM 638 C CA . THR A 1 86 ? 14.039 12.990 -11.652 1.00 68.81 86 THR A CA 1
ATOM 639 C C . THR A 1 86 ? 13.821 11.632 -12.318 1.00 68.81 86 THR A C 1
ATOM 641 O O . THR A 1 86 ? 13.711 11.566 -13.539 1.00 68.81 86 THR A O 1
ATOM 644 N N . PHE A 1 87 ? 13.646 10.566 -11.531 1.00 64.94 87 PHE A N 1
ATOM 645 C CA . PHE A 1 87 ? 13.361 9.23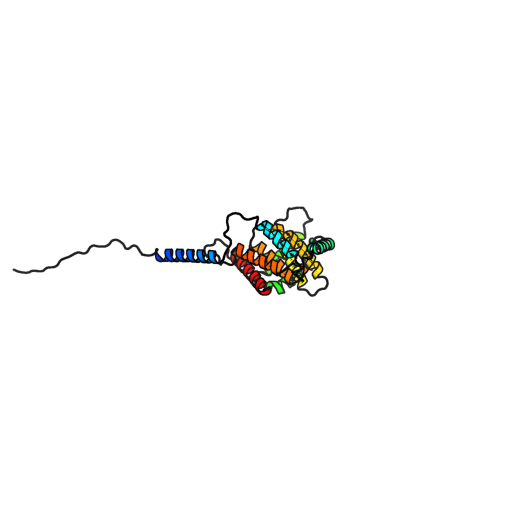4 -12.067 1.00 64.94 87 PHE A CA 1
ATOM 646 C C . PHE A 1 87 ? 12.007 9.126 -12.757 1.00 64.94 87 PHE A C 1
ATOM 648 O O . PHE A 1 87 ? 11.939 8.550 -13.836 1.00 64.94 87 PHE A O 1
ATOM 655 N N . VAL A 1 88 ? 10.952 9.728 -12.205 1.00 65.50 88 VAL A N 1
ATOM 656 C CA . VAL A 1 88 ? 9.645 9.804 -12.884 1.00 65.50 88 VAL A CA 1
ATOM 657 C C . VAL A 1 88 ? 9.769 10.524 -14.226 1.00 65.50 88 VAL A C 1
ATOM 659 O O . VAL A 1 88 ? 9.235 10.068 -15.230 1.00 65.50 88 VAL A O 1
ATOM 662 N N . THR A 1 89 ? 10.523 11.624 -14.270 1.00 67.62 89 THR A N 1
ATOM 663 C CA . THR A 1 89 ? 10.748 12.377 -15.512 1.00 67.62 89 THR A CA 1
ATOM 664 C C . THR A 1 89 ? 11.537 11.555 -16.537 1.00 67.62 89 THR A C 1
ATOM 666 O O . THR A 1 89 ? 11.249 11.625 -17.728 1.00 67.62 89 THR A O 1
ATOM 669 N N . MET A 1 90 ? 12.507 10.754 -16.085 1.00 62.28 90 MET A N 1
ATOM 670 C CA . MET A 1 90 ? 13.346 9.912 -16.943 1.00 62.28 90 MET A CA 1
ATOM 671 C C . MET A 1 90 ? 12.615 8.666 -17.464 1.00 62.28 90 MET A C 1
ATOM 673 O O . MET A 1 90 ? 12.789 8.292 -18.620 1.00 62.28 90 MET A O 1
ATOM 677 N N . MET A 1 91 ? 11.796 8.034 -16.623 1.00 62.28 91 MET A N 1
ATOM 678 C CA . MET A 1 91 ? 11.026 6.831 -16.957 1.00 62.28 91 MET A CA 1
ATOM 679 C C . MET A 1 91 ? 9.739 7.134 -17.736 1.00 62.28 91 MET A C 1
ATOM 681 O O . MET A 1 91 ? 9.133 6.221 -18.296 1.00 62.28 91 MET A O 1
ATOM 685 N N . GLY A 1 92 ? 9.320 8.402 -17.777 1.00 61.69 92 GLY A N 1
ATOM 686 C CA . GLY A 1 92 ? 8.010 8.796 -18.280 1.00 61.69 92 GLY A CA 1
ATOM 687 C C . GLY A 1 92 ? 6.883 8.401 -17.315 1.00 61.69 92 GLY A C 1
ATOM 688 O O . GLY A 1 92 ? 7.132 7.910 -16.210 1.00 61.69 92 GLY A O 1
ATOM 689 N N . PRO A 1 93 ? 5.611 8.622 -17.691 1.00 59.34 93 PRO A N 1
ATOM 690 C CA . PRO A 1 93 ? 4.497 8.168 -16.871 1.00 59.34 93 PRO A CA 1
ATOM 691 C C . PRO A 1 93 ? 4.567 6.640 -16.708 1.00 59.34 93 PRO A C 1
ATOM 693 O O . PRO A 1 93 ? 4.736 5.909 -17.684 1.00 59.34 93 PRO A O 1
ATOM 696 N N . ALA A 1 94 ? 4.390 6.144 -15.475 1.00 57.19 94 ALA A N 1
ATOM 697 C CA . ALA A 1 94 ? 4.391 4.710 -15.130 1.00 57.19 94 ALA A CA 1
ATOM 698 C C . ALA A 1 94 ? 3.366 3.856 -15.915 1.00 57.19 94 ALA A C 1
ATOM 700 O O . ALA A 1 94 ? 3.354 2.632 -15.820 1.00 57.19 94 ALA A O 1
ATOM 701 N N . THR A 1 95 ? 2.545 4.502 -16.744 1.00 57.88 95 THR A N 1
ATOM 702 C CA . THR A 1 95 ? 1.632 3.925 -17.732 1.00 57.88 95 THR A CA 1
ATOM 703 C C . THR A 1 95 ? 2.325 3.124 -18.841 1.00 57.88 95 THR A C 1
ATOM 705 O O . THR A 1 95 ? 1.636 2.512 -19.648 1.00 57.88 95 THR A O 1
ATOM 708 N N . GLY A 1 96 ? 3.661 3.130 -18.926 1.00 66.94 96 GLY A N 1
ATOM 709 C CA . GLY A 1 96 ? 4.417 2.385 -19.942 1.00 66.94 96 GLY A CA 1
ATOM 710 C C . GLY A 1 96 ? 4.601 0.885 -19.671 1.00 66.94 96 GLY A C 1
ATOM 711 O O . GLY A 1 96 ? 5.146 0.182 -20.519 1.00 66.94 96 GLY A O 1
ATOM 712 N N . ILE A 1 97 ? 4.188 0.379 -18.506 1.00 80.75 97 ILE A N 1
ATOM 713 C CA . ILE A 1 97 ? 4.371 -1.034 -18.157 1.00 80.75 97 ILE A CA 1
ATOM 714 C C . ILE A 1 97 ? 3.326 -1.898 -18.864 1.00 80.75 97 ILE A C 1
ATOM 716 O O . ILE A 1 97 ? 2.140 -1.584 -18.839 1.00 80.75 97 ILE A O 1
ATOM 720 N N . THR A 1 98 ? 3.756 -3.009 -19.465 1.00 86.56 98 THR A N 1
ATOM 721 C CA . THR A 1 98 ? 2.853 -4.004 -20.055 1.00 86.56 98 THR A CA 1
ATOM 722 C C . THR A 1 98 ? 2.486 -5.090 -19.046 1.00 86.56 98 THR A C 1
ATOM 724 O O . THR A 1 98 ? 3.229 -5.366 -18.097 1.00 86.56 98 THR A O 1
ATOM 727 N N . LYS A 1 99 ? 1.343 -5.749 -19.266 1.00 89.62 99 LYS A N 1
ATOM 728 C CA . LYS A 1 99 ? 0.884 -6.864 -18.426 1.00 89.62 99 LYS A CA 1
ATOM 729 C C . LYS A 1 99 ? 1.927 -7.977 -18.381 1.00 89.62 99 LYS A C 1
ATOM 731 O O . LYS A 1 99 ? 2.235 -8.504 -17.315 1.00 89.62 99 LYS A O 1
ATOM 736 N N . GLU A 1 100 ? 2.492 -8.305 -19.537 1.00 89.81 100 GLU A N 1
ATOM 737 C CA . GLU A 1 100 ? 3.474 -9.372 -19.717 1.00 89.81 100 GLU A CA 1
ATOM 738 C C . GLU A 1 100 ? 4.752 -9.083 -18.922 1.00 89.81 100 GLU A C 1
ATOM 740 O O . GLU A 1 100 ? 5.284 -9.980 -18.272 1.00 89.81 100 GLU A O 1
ATOM 745 N N . PHE A 1 101 ? 5.192 -7.821 -18.904 1.00 88.75 101 PHE A N 1
ATOM 746 C CA . PHE A 1 101 ? 6.354 -7.389 -18.130 1.00 88.75 101 PHE A CA 1
ATOM 747 C C . PHE A 1 101 ? 6.088 -7.389 -16.619 1.00 88.75 101 PHE A C 1
ATOM 749 O O . PHE A 1 101 ? 6.934 -7.813 -15.840 1.00 88.75 101 PHE A O 1
ATOM 756 N N . ALA A 1 102 ? 4.907 -6.944 -16.181 1.00 91.00 102 ALA A N 1
ATOM 757 C CA . ALA A 1 102 ? 4.574 -6.846 -14.759 1.00 91.00 102 ALA A CA 1
ATOM 758 C C . ALA A 1 102 ? 4.241 -8.195 -14.093 1.00 91.00 102 ALA A C 1
ATOM 760 O O . ALA A 1 102 ? 4.444 -8.359 -12.888 1.00 91.00 102 ALA A O 1
ATOM 761 N N . THR A 1 103 ? 3.736 -9.162 -14.865 1.00 93.38 103 THR A N 1
ATOM 762 C CA . THR A 1 103 ? 3.284 -10.479 -14.381 1.00 93.38 103 THR A CA 1
ATOM 763 C C . THR A 1 103 ? 4.309 -11.218 -13.504 1.00 93.38 103 THR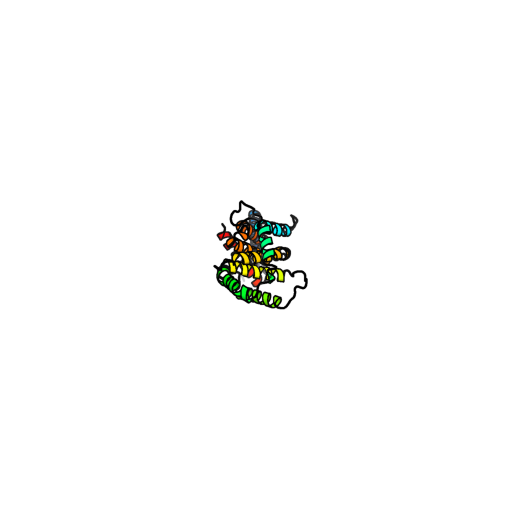 A C 1
ATOM 765 O O . THR A 1 103 ? 3.931 -11.633 -12.404 1.00 93.38 103 THR A O 1
ATOM 768 N N . PRO A 1 104 ? 5.587 -11.399 -13.907 1.00 93.12 104 PRO A N 1
ATOM 769 C CA . PRO A 1 104 ? 6.561 -12.109 -13.073 1.00 93.12 104 PRO A CA 1
ATOM 770 C C . PRO A 1 104 ? 6.765 -11.442 -11.707 1.00 93.12 104 PRO A C 1
ATOM 772 O O . PRO A 1 104 ? 6.854 -12.137 -10.695 1.00 93.12 104 PRO A O 1
ATOM 775 N N . TYR A 1 105 ? 6.762 -10.109 -11.653 1.00 93.19 105 TYR A N 1
ATOM 776 C CA . TYR A 1 105 ? 6.961 -9.364 -10.412 1.00 93.19 105 TYR A CA 1
ATOM 777 C C . TYR A 1 105 ? 5.738 -9.443 -9.490 1.00 93.19 105 TYR A C 1
ATOM 779 O O . TYR A 1 105 ? 5.894 -9.631 -8.285 1.00 93.19 105 TYR A O 1
ATOM 787 N N . VAL A 1 106 ? 4.513 -9.399 -10.025 1.00 92.25 106 VAL A N 1
ATOM 788 C CA . VAL A 1 106 ? 3.306 -9.609 -9.202 1.00 92.25 106 VAL A CA 1
ATOM 789 C C . VAL A 1 106 ? 3.237 -11.029 -8.652 1.00 92.25 106 VAL A C 1
ATOM 791 O O . VAL A 1 106 ? 2.907 -11.214 -7.481 1.00 92.25 106 VAL A O 1
ATOM 794 N N . ASN A 1 107 ? 3.609 -12.034 -9.446 1.00 92.38 107 ASN A N 1
ATOM 795 C CA . ASN A 1 107 ? 3.711 -13.406 -8.951 1.00 92.38 107 ASN A CA 1
ATOM 796 C C . ASN A 1 107 ? 4.755 -13.506 -7.831 1.00 92.38 107 ASN A C 1
ATOM 798 O O . ASN A 1 107 ? 4.466 -14.056 -6.770 1.00 92.38 107 ASN A O 1
ATOM 802 N N . ARG A 1 108 ? 5.925 -12.877 -8.010 1.00 92.62 108 ARG A N 1
ATOM 803 C CA . ARG A 1 108 ? 6.968 -12.811 -6.978 1.00 92.62 108 ARG A CA 1
ATOM 804 C C . ARG A 1 108 ? 6.452 -12.185 -5.682 1.00 92.62 108 ARG A C 1
ATOM 806 O O . ARG A 1 108 ? 6.684 -12.743 -4.609 1.00 92.62 108 ARG A O 1
ATOM 813 N N . PHE A 1 109 ? 5.727 -11.071 -5.780 1.00 92.69 109 PHE A N 1
ATOM 814 C CA . PHE A 1 109 ? 5.066 -10.429 -4.645 1.00 92.69 109 PHE A CA 1
ATOM 815 C C . PHE A 1 109 ? 4.094 -11.387 -3.944 1.00 92.69 109 PHE A C 1
ATOM 817 O O . PHE A 1 109 ? 4.154 -11.549 -2.728 1.00 92.69 109 PHE A O 1
ATOM 824 N N . LEU A 1 110 ? 3.234 -12.073 -4.696 1.00 90.25 110 LEU A N 1
ATOM 825 C CA . LEU A 1 110 ? 2.261 -13.026 -4.156 1.00 90.25 110 LEU A CA 1
ATOM 826 C C . LEU A 1 110 ? 2.912 -14.246 -3.492 1.00 90.25 110 LEU A C 1
ATOM 828 O O . LEU A 1 110 ? 2.373 -14.766 -2.514 1.00 90.25 110 LEU A O 1
ATOM 832 N N . ASP A 1 111 ? 4.055 -14.699 -4.001 1.00 90.31 111 ASP A N 1
ATOM 833 C CA . ASP A 1 111 ? 4.792 -15.842 -3.459 1.00 90.31 111 ASP A CA 1
ATOM 834 C C . ASP A 1 111 ? 5.526 -15.508 -2.152 1.00 90.31 111 ASP A C 1
ATOM 836 O O . ASP A 1 111 ? 5.642 -16.371 -1.288 1.00 90.31 111 ASP A O 1
ATOM 840 N N . HIS A 1 112 ? 5.992 -14.266 -1.977 1.00 87.00 112 HIS A N 1
ATOM 841 C CA . HIS A 1 112 ? 6.769 -13.862 -0.794 1.00 87.00 112 HIS A CA 1
ATOM 842 C C . HIS A 1 112 ? 5.911 -13.122 0.225 1.00 87.00 112 HIS A C 1
ATOM 844 O O . HIS A 1 112 ? 5.894 -13.462 1.399 1.00 87.00 112 HIS A O 1
ATOM 850 N N . VAL A 1 113 ? 5.180 -12.104 -0.217 1.00 84.81 113 VAL A N 1
ATOM 851 C CA . VAL A 1 113 ? 4.401 -11.221 0.654 1.00 84.81 113 VAL A CA 1
ATOM 852 C C . VAL A 1 113 ? 3.012 -11.796 0.899 1.00 84.81 113 VAL A C 1
ATOM 854 O O . VAL A 1 113 ? 2.532 -11.776 2.029 1.00 84.81 113 VAL A O 1
ATOM 857 N N . GLY A 1 114 ? 2.380 -12.357 -0.138 1.00 77.06 114 GLY A N 1
ATOM 858 C CA . GLY A 1 114 ? 1.044 -12.947 -0.018 1.00 77.06 114 GLY A CA 1
ATOM 859 C C . GLY A 1 114 ? 0.984 -14.112 0.974 1.00 77.06 114 GLY A C 1
ATOM 860 O O . GLY A 1 114 ? -0.001 -14.267 1.686 1.00 77.06 114 GLY A O 1
ATOM 861 N N . VAL A 1 115 ? 2.061 -14.897 1.070 1.00 71.81 115 VAL A N 1
ATOM 862 C CA . VAL A 1 115 ? 2.174 -16.008 2.030 1.00 71.81 115 VAL A CA 1
ATOM 863 C C . VAL A 1 115 ? 2.470 -15.505 3.447 1.00 71.81 115 VAL A C 1
ATOM 865 O O . VAL A 1 115 ? 1.973 -16.071 4.417 1.00 71.81 115 VAL A O 1
ATOM 868 N N . MET A 1 116 ? 3.251 -14.430 3.569 1.00 70.75 116 MET A N 1
ATOM 869 C CA . MET A 1 116 ? 3.651 -13.855 4.858 1.00 70.75 116 MET A CA 1
ATOM 870 C C . MET A 1 116 ? 2.523 -13.076 5.535 1.00 70.75 116 MET A C 1
ATOM 872 O O . MET A 1 116 ? 2.422 -13.074 6.760 1.00 70.75 116 MET A O 1
ATOM 876 N N . PHE A 1 117 ? 1.653 -12.432 4.755 1.00 72.62 117 PHE A N 1
ATOM 877 C CA . PHE A 1 117 ? 0.568 -11.619 5.285 1.00 72.62 117 PHE A CA 1
ATOM 878 C C . PHE A 1 117 ? -0.796 -12.137 4.821 1.00 72.62 117 PHE A C 1
ATOM 880 O O . PHE A 1 117 ? -1.251 -11.830 3.721 1.00 72.62 117 PHE A O 1
ATOM 887 N N . LEU A 1 118 ? -1.504 -12.816 5.730 1.00 60.72 118 LEU A N 1
ATOM 888 C CA . LEU A 1 118 ? -2.802 -13.487 5.521 1.00 60.72 118 LEU A CA 1
ATOM 889 C C . LEU A 1 118 ? -3.942 -12.600 4.977 1.00 60.72 118 LEU A C 1
ATOM 891 O O . LEU A 1 118 ? -4.999 -13.104 4.612 1.00 60.72 118 LEU A O 1
ATOM 895 N N . HIS A 1 119 ? -3.756 -11.282 4.926 1.00 69.69 119 HIS A N 1
ATOM 896 C CA . HIS A 1 119 ? -4.725 -10.336 4.376 1.00 69.69 119 HIS A CA 1
ATOM 897 C C . HIS A 1 119 ? -4.738 -10.238 2.840 1.00 69.69 119 HIS A C 1
ATOM 899 O O . HIS A 1 119 ? -5.668 -9.652 2.285 1.00 69.69 119 HIS A O 1
ATOM 905 N N . ILE A 1 120 ? -3.738 -10.788 2.141 1.00 72.94 120 ILE A N 1
ATOM 906 C CA . ILE A 1 120 ? -3.681 -10.750 0.674 1.00 72.94 120 ILE A CA 1
ATOM 907 C C . ILE A 1 120 ? -4.247 -12.051 0.108 1.00 72.94 120 ILE A C 1
ATOM 909 O O . ILE A 1 120 ? -3.584 -13.086 0.103 1.00 72.94 120 ILE A O 1
ATOM 913 N N . ASP A 1 121 ? -5.459 -11.988 -0.441 1.00 78.69 121 ASP A N 1
ATOM 914 C CA . ASP A 1 121 ? -5.979 -13.078 -1.265 1.00 78.69 121 ASP A CA 1
ATOM 915 C C . ASP A 1 121 ? -5.301 -13.044 -2.644 1.00 78.69 121 ASP A C 1
ATOM 917 O O . ASP A 1 121 ? -5.436 -12.081 -3.409 1.00 78.69 121 ASP A O 1
ATOM 921 N N . ARG A 1 122 ? -4.576 -14.124 -2.960 1.00 83.06 122 ARG A N 1
ATOM 922 C CA . ARG A 1 122 ? -3.869 -14.307 -4.234 1.00 83.06 122 ARG A CA 1
ATOM 923 C C . ARG A 1 122 ? -4.784 -14.115 -5.441 1.00 83.06 122 ARG A C 1
ATOM 925 O O . ARG A 1 122 ? -4.419 -13.401 -6.369 1.00 83.06 122 ARG A O 1
ATOM 932 N N . ARG A 1 123 ? -5.962 -14.741 -5.432 1.00 84.06 123 ARG A N 1
ATOM 933 C CA . ARG A 1 123 ? -6.914 -14.702 -6.551 1.00 84.06 123 ARG A CA 1
ATOM 934 C C . ARG A 1 123 ? -7.513 -13.311 -6.698 1.00 84.06 123 ARG A C 1
ATOM 936 O O . ARG A 1 123 ? -7.647 -12.832 -7.818 1.00 84.06 123 ARG A O 1
ATOM 943 N N . LYS A 1 124 ? -7.825 -12.653 -5.578 1.00 84.56 124 LYS A N 1
ATOM 944 C CA . LYS A 1 124 ? -8.358 -11.286 -5.579 1.00 84.56 124 LYS A CA 1
ATOM 945 C C . LYS A 1 124 ? -7.359 -10.297 -6.176 1.00 84.56 124 LYS A C 1
ATOM 947 O O . LYS A 1 124 ? -7.718 -9.570 -7.095 1.00 84.56 124 LYS A O 1
ATOM 952 N N . LEU A 1 125 ? -6.105 -10.303 -5.711 1.00 83.75 125 LEU A N 1
ATOM 953 C CA . LEU A 1 125 ? -5.079 -9.395 -6.238 1.00 83.75 125 LEU A CA 1
ATOM 954 C C . LEU A 1 125 ? -4.751 -9.690 -7.707 1.00 83.75 125 LEU A C 1
ATOM 956 O O . LEU A 1 125 ? -4.547 -8.764 -8.486 1.00 83.75 125 LEU A O 1
ATOM 960 N N . GLN A 1 126 ? -4.725 -10.964 -8.100 1.00 87.25 126 GLN A N 1
ATOM 961 C CA . GLN A 1 126 ? -4.481 -11.336 -9.491 1.00 87.25 126 GLN A CA 1
ATOM 962 C C . GLN A 1 126 ? -5.630 -10.904 -10.413 1.00 87.25 126 GLN A C 1
ATOM 964 O O . GLN A 1 126 ? -5.374 -10.348 -11.476 1.00 87.25 126 GLN A O 1
ATOM 969 N N . GLY A 1 127 ? -6.886 -11.048 -9.978 1.00 87.56 127 GLY A N 1
ATOM 970 C CA . GLY A 1 127 ? -8.043 -10.541 -10.720 1.00 87.56 127 GLY A CA 1
ATOM 971 C C . GLY A 1 127 ? -8.060 -9.013 -10.838 1.00 87.56 127 GLY A C 1
ATOM 972 O O . GLY A 1 127 ? -8.393 -8.476 -11.891 1.00 87.56 127 GLY A O 1
ATOM 973 N N . GLU A 1 128 ? -7.650 -8.298 -9.790 1.00 85.38 128 GLU A N 1
ATOM 974 C CA . GLU A 1 128 ? -7.470 -6.841 -9.831 1.00 85.38 128 GLU A CA 1
ATOM 975 C C . GLU A 1 128 ? -6.359 -6.423 -10.803 1.00 85.38 128 GLU A C 1
ATOM 977 O O . GLU A 1 128 ? -6.532 -5.474 -11.566 1.00 85.38 128 GLU A O 1
ATOM 982 N N . PHE A 1 129 ? -5.242 -7.153 -10.816 1.00 88.69 129 PHE A N 1
ATOM 983 C CA . PHE A 1 129 ? -4.153 -6.950 -11.767 1.00 88.69 129 PHE A CA 1
ATOM 984 C C . PHE A 1 129 ? -4.617 -7.162 -13.212 1.00 88.69 129 PHE A C 1
ATOM 986 O O . PHE A 1 129 ? -4.390 -6.305 -14.066 1.00 88.69 129 PHE A O 1
ATOM 993 N N . ASP A 1 130 ? -5.320 -8.263 -13.481 1.00 89.25 130 ASP A N 1
ATOM 994 C CA . ASP A 1 130 ? -5.884 -8.550 -14.799 1.00 89.25 130 ASP A CA 1
ATOM 995 C C . ASP A 1 130 ? -6.865 -7.454 -15.230 1.00 89.25 130 ASP A C 1
ATOM 997 O O . ASP A 1 130 ? -6.710 -6.879 -16.309 1.00 89.25 130 ASP A O 1
ATOM 1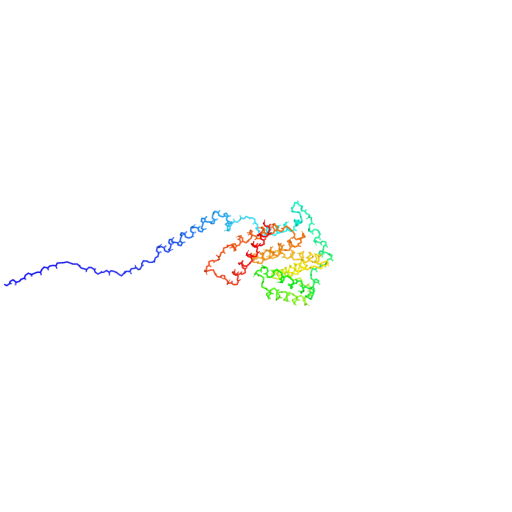001 N N . SER A 1 131 ? -7.798 -7.083 -14.347 1.00 86.50 131 SER A N 1
ATOM 1002 C CA . SER A 1 131 ? -8.779 -6.024 -14.597 1.00 86.50 131 SER A CA 1
ATOM 1003 C C . SER A 1 131 ? -8.130 -4.669 -14.869 1.00 86.50 131 SER A C 1
ATOM 1005 O O . SER A 1 131 ? -8.644 -3.908 -15.690 1.00 86.50 131 SER A O 1
ATOM 1007 N N . TYR A 1 132 ? -7.032 -4.342 -14.184 1.00 86.75 132 TYR A N 1
ATOM 1008 C CA . TYR A 1 132 ? -6.298 -3.102 -14.410 1.00 86.75 132 TYR A CA 1
ATOM 1009 C C . TYR A 1 132 ? -5.736 -3.053 -15.834 1.00 86.75 132 TYR A C 1
ATOM 1011 O O . TYR A 1 132 ? -6.010 -2.103 -16.569 1.00 86.75 132 TYR A O 1
ATOM 1019 N N . PHE A 1 133 ? -5.003 -4.085 -16.259 1.00 85.00 133 PHE A N 1
ATOM 1020 C CA . PHE A 1 133 ? -4.396 -4.104 -17.591 1.00 85.00 133 PHE A CA 1
ATOM 1021 C C . PHE A 1 133 ? -5.423 -4.249 -18.718 1.00 85.00 133 PHE A C 1
ATOM 1023 O O . PHE A 1 133 ? -5.232 -3.667 -19.786 1.00 85.00 133 PHE A O 1
ATOM 1030 N N . ASP A 1 134 ? -6.529 -4.957 -18.488 1.00 84.50 134 ASP A N 1
ATOM 1031 C CA . ASP A 1 134 ? -7.608 -5.075 -19.471 1.00 84.50 134 ASP A CA 1
ATOM 1032 C C . ASP A 1 134 ? -8.325 -3.731 -19.683 1.00 84.50 134 ASP A C 1
ATOM 1034 O O . ASP A 1 134 ? -8.613 -3.360 -20.823 1.00 84.50 134 ASP A O 1
ATOM 1038 N N . ALA A 1 135 ? -8.528 -2.945 -18.618 1.00 77.75 135 ALA A N 1
ATOM 1039 C CA . ALA A 1 135 ? -9.095 -1.598 -18.711 1.00 77.75 135 ALA A CA 1
ATOM 1040 C C . ALA A 1 135 ? -8.162 -0.600 -19.430 1.00 77.75 135 ALA A C 1
ATOM 1042 O O . ALA A 1 135 ? -8.635 0.283 -20.147 1.00 77.75 135 ALA A O 1
ATOM 1043 N N . HIS A 1 136 ? -6.843 -0.755 -19.277 1.00 71.44 136 HIS A N 1
ATOM 1044 C CA . HIS A 1 136 ? -5.837 0.136 -19.873 1.00 71.44 136 HIS A CA 1
ATOM 1045 C C . HIS A 1 136 ? -5.426 -0.255 -21.303 1.00 71.44 136 HIS A C 1
ATOM 1047 O O . HIS A 1 136 ? -4.831 0.557 -22.008 1.00 71.44 136 HIS A O 1
ATOM 1053 N N . ARG A 1 137 ? -5.790 -1.453 -21.784 1.00 63.94 137 ARG A N 1
ATOM 1054 C CA . ARG A 1 137 ? -5.520 -1.920 -23.160 1.00 63.94 137 ARG A CA 1
ATOM 1055 C C . ARG A 1 137 ? -6.258 -1.104 -24.239 1.00 63.94 137 ARG A C 1
ATOM 1057 O O . ARG A 1 137 ? -5.876 -1.169 -25.404 1.00 63.94 137 ARG A O 1
ATOM 1064 N N . GLY A 1 138 ? -7.305 -0.353 -23.877 1.00 52.56 138 GLY A N 1
ATOM 1065 C CA . GLY A 1 138 ? -8.226 0.281 -24.834 1.00 52.56 138 GLY A CA 1
ATOM 1066 C C . GLY A 1 138 ? -8.486 1.783 -24.677 1.00 52.56 138 GLY A C 1
ATOM 1067 O O . GLY A 1 138 ? -9.283 2.312 -25.451 1.00 52.56 138 GLY A O 1
ATOM 1068 N N . GLN A 1 139 ? -7.871 2.485 -23.718 1.00 51.78 139 GLN A N 1
ATOM 1069 C CA . GLN A 1 139 ? -8.119 3.921 -23.526 1.00 51.78 139 GLN A CA 1
ATOM 1070 C C . GLN A 1 139 ? -6.903 4.792 -23.880 1.00 51.78 139 GLN A C 1
ATOM 1072 O O . GLN A 1 139 ? -5.894 4.737 -23.178 1.00 51.78 139 GLN A O 1
ATOM 1077 N N . PRO A 1 140 ? -6.999 5.670 -24.901 1.00 46.81 140 PRO A N 1
ATOM 1078 C CA . PRO A 1 140 ? -6.179 6.870 -24.935 1.00 46.81 140 PRO A CA 1
ATOM 1079 C C . PRO A 1 140 ? -6.613 7.776 -23.778 1.00 46.81 140 PRO A C 1
ATOM 1081 O O . PRO A 1 140 ? -7.803 7.907 -23.490 1.00 46.81 140 PRO A O 1
ATOM 1084 N N . SER A 1 141 ? -5.635 8.373 -23.104 1.00 49.31 141 SER A N 1
ATOM 1085 C CA . SER A 1 141 ? -5.760 9.243 -21.933 1.00 49.31 141 SER A CA 1
ATOM 1086 C C . SER A 1 141 ? -6.758 10.395 -22.135 1.00 49.31 141 SER A C 1
ATOM 1088 O O . SER A 1 141 ? -6.372 11.517 -22.457 1.00 49.31 141 SER A O 1
ATOM 1090 N N . HIS A 1 142 ? -8.047 10.142 -21.926 1.00 46.09 142 HIS A N 1
ATOM 1091 C CA . HIS A 1 142 ? -9.071 11.173 -21.838 1.00 46.09 142 HIS A CA 1
ATOM 1092 C C . HIS A 1 142 ? -9.396 11.424 -20.368 1.00 46.09 142 HIS A C 1
ATOM 1094 O O . HIS A 1 142 ? -10.175 10.702 -19.757 1.00 46.09 142 HIS A O 1
ATOM 1100 N N . THR A 1 143 ? -8.722 12.442 -19.824 1.00 49.47 143 THR A N 1
ATOM 1101 C CA . THR A 1 143 ? -9.186 13.462 -18.860 1.00 49.47 143 THR A CA 1
ATOM 1102 C C . THR A 1 143 ? -10.554 13.245 -18.191 1.00 49.47 143 THR A C 1
ATOM 1104 O O . THR A 1 143 ? -11.428 14.109 -18.217 1.00 49.47 143 THR A O 1
ATOM 1107 N N . LYS A 1 144 ? -10.738 12.121 -17.502 1.00 53.81 144 LYS A N 1
ATOM 1108 C CA . LYS A 1 144 ? -11.730 11.991 -16.437 1.00 53.81 144 LYS A CA 1
ATOM 1109 C C . LYS A 1 144 ? -10.983 12.131 -15.120 1.00 53.81 144 LYS A C 1
ATOM 1111 O O . LYS A 1 144 ? -9.934 11.515 -14.948 1.00 53.81 144 LYS A O 1
ATOM 1116 N N . ALA A 1 145 ? -11.491 12.975 -14.220 1.00 61.25 145 ALA A N 1
ATOM 1117 C CA . ALA A 1 145 ? -10.927 13.097 -12.880 1.00 61.25 145 ALA A CA 1
ATOM 1118 C C . ALA A 1 145 ? -10.770 11.688 -12.273 1.00 61.25 145 ALA A C 1
ATOM 1120 O O . ALA A 1 145 ? -11.704 10.885 -12.402 1.00 61.25 145 ALA A O 1
ATOM 1121 N N . PRO A 1 146 ? -9.604 11.360 -11.692 1.00 66.88 146 PRO A N 1
ATOM 1122 C CA . PRO A 1 146 ? -9.312 10.007 -11.247 1.00 66.88 146 PRO A CA 1
ATOM 1123 C C . PRO A 1 146 ? -10.341 9.581 -10.201 1.00 66.88 146 PRO A C 1
ATOM 1125 O O . PRO A 1 146 ? -10.433 10.169 -9.124 1.00 66.88 146 PRO A O 1
ATOM 1128 N N . ASN A 1 147 ? -11.139 8.565 -10.542 1.00 83.19 147 ASN A N 1
ATOM 1129 C CA . ASN A 1 147 ? -12.022 7.922 -9.583 1.00 83.19 147 ASN A CA 1
ATOM 1130 C C . ASN A 1 147 ? -11.130 7.340 -8.474 1.00 83.19 147 ASN A C 1
ATOM 1132 O O . ASN A 1 147 ? -10.170 6.636 -8.791 1.00 83.19 147 ASN A O 1
ATOM 1136 N N . PRO A 1 148 ? -11.407 7.594 -7.195 1.00 84.50 148 PRO A N 1
ATOM 1137 C CA . PRO A 1 148 ? -10.656 7.003 -6.092 1.00 84.50 148 PRO A CA 1
ATOM 1138 C C . PRO A 1 148 ? -10.495 5.483 -6.123 1.00 84.50 148 PRO A C 1
ATOM 1140 O O . PRO A 1 148 ? -9.452 4.983 -5.712 1.00 84.50 148 PRO A O 1
ATOM 1143 N N . ASP A 1 149 ? -11.495 4.734 -6.597 1.00 87.12 149 ASP A N 1
ATOM 1144 C CA . ASP A 1 149 ? -11.378 3.278 -6.722 1.00 87.12 149 ASP A CA 1
ATOM 1145 C C . ASP A 1 149 ? -10.331 2.899 -7.769 1.00 87.12 149 ASP A C 1
ATOM 1147 O O . ASP A 1 149 ? -9.525 1.999 -7.548 1.00 87.12 149 ASP A O 1
ATOM 1151 N N . THR A 1 150 ? -10.295 3.638 -8.879 1.00 87.31 150 THR A N 1
ATOM 1152 C CA . THR A 1 150 ? -9.283 3.484 -9.926 1.00 87.31 150 THR A CA 1
ATOM 1153 C C . THR A 1 150 ? -7.906 3.902 -9.416 1.00 87.31 150 THR A C 1
ATOM 1155 O O . THR A 1 150 ? -6.940 3.173 -9.615 1.00 87.31 150 THR A O 1
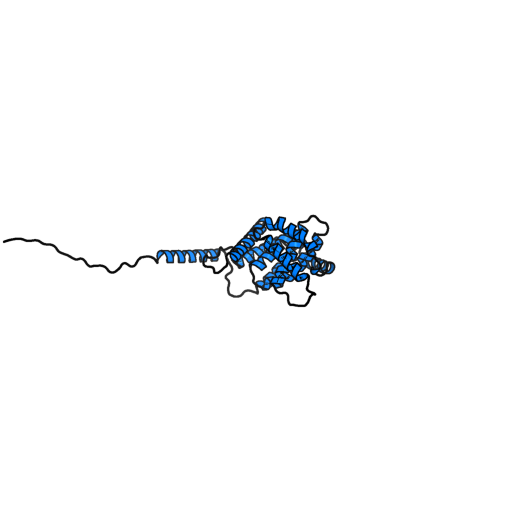ATOM 1158 N N . ALA A 1 151 ? -7.817 5.013 -8.678 1.00 88.44 151 ALA A N 1
ATOM 1159 C CA . ALA A 1 151 ? -6.574 5.468 -8.061 1.00 88.44 151 ALA A CA 1
ATOM 1160 C C . ALA A 1 151 ? -6.029 4.444 -7.048 1.00 88.44 151 ALA A C 1
ATOM 1162 O O . ALA A 1 151 ? -4.826 4.188 -7.009 1.00 88.44 151 ALA A O 1
ATOM 1163 N N . PHE A 1 152 ? -6.911 3.823 -6.258 1.00 90.12 152 PHE A N 1
ATOM 1164 C CA . PHE A 1 152 ? -6.554 2.755 -5.328 1.00 90.12 152 PHE A CA 1
ATOM 1165 C C . PHE A 1 152 ? -6.106 1.480 -6.049 1.00 90.12 152 PHE A C 1
ATOM 1167 O O . PHE A 1 152 ? -5.118 0.869 -5.642 1.00 90.12 152 PHE A O 1
ATOM 1174 N N . LEU A 1 153 ? -6.787 1.092 -7.131 1.00 89.00 153 LEU A N 1
ATOM 1175 C CA . LEU A 1 153 ? -6.387 -0.045 -7.959 1.00 89.00 153 LEU A CA 1
ATOM 1176 C C . LEU A 1 153 ? -4.997 0.174 -8.578 1.00 89.00 153 LEU A C 1
ATOM 1178 O O . LEU A 1 153 ? -4.124 -0.680 -8.442 1.00 89.00 153 LEU A O 1
ATOM 1182 N N . GLU A 1 154 ? -4.771 1.342 -9.182 1.00 88.25 154 GLU A N 1
ATOM 1183 C CA . GLU A 1 154 ? -3.472 1.760 -9.723 1.00 88.25 154 GLU A CA 1
ATOM 1184 C C . GLU A 1 154 ? -2.374 1.717 -8.661 1.00 88.25 154 GLU A C 1
ATOM 1186 O O . GLU A 1 154 ? -1.317 1.126 -8.878 1.00 88.25 154 GLU A O 1
ATOM 1191 N N . PHE A 1 155 ? -2.641 2.300 -7.488 1.00 91.75 155 PHE A N 1
ATOM 1192 C CA . PHE A 1 155 ? -1.718 2.270 -6.359 1.00 91.75 155 PHE A CA 1
ATOM 1193 C C . PHE A 1 155 ? -1.337 0.830 -5.999 1.00 91.75 155 PHE A C 1
ATOM 1195 O O . PHE A 1 155 ? -0.154 0.519 -5.865 1.00 91.75 155 PHE A O 1
ATOM 1202 N N . ARG A 1 156 ? -2.322 -0.066 -5.870 1.00 91.31 156 ARG A N 1
ATOM 1203 C CA . ARG A 1 156 ? -2.078 -1.463 -5.490 1.00 91.31 156 ARG A CA 1
ATOM 1204 C C . ARG A 1 156 ? -1.254 -2.211 -6.524 1.00 91.31 156 ARG A C 1
ATOM 1206 O O . ARG A 1 156 ? -0.330 -2.922 -6.137 1.00 91.31 156 ARG A O 1
ATOM 1213 N N . VAL A 1 157 ? -1.556 -2.039 -7.810 1.00 90.75 157 VAL A N 1
ATOM 1214 C CA . VAL A 1 157 ? -0.799 -2.679 -8.891 1.00 90.75 157 VAL A CA 1
ATOM 1215 C C . VAL A 1 157 ? 0.640 -2.169 -8.909 1.00 90.75 157 VAL A C 1
ATOM 1217 O O . VAL A 1 157 ? 1.565 -2.978 -8.893 1.00 90.75 157 VAL A O 1
ATOM 1220 N N . TYR A 1 158 ? 0.853 -0.852 -8.867 1.00 91.94 158 TYR A N 1
ATOM 1221 C CA . TYR A 1 158 ? 2.202 -0.283 -8.868 1.00 91.94 158 TYR A CA 1
ATOM 1222 C C . TYR A 1 158 ? 3.023 -0.715 -7.659 1.00 91.94 158 TYR A C 1
ATOM 1224 O O . TYR A 1 158 ? 4.175 -1.105 -7.830 1.00 91.94 158 TYR A O 1
ATOM 1232 N N . MET A 1 159 ? 2.440 -0.718 -6.459 1.00 94.12 159 MET A N 1
ATOM 1233 C CA . MET A 1 159 ? 3.142 -1.176 -5.260 1.00 94.12 159 MET A CA 1
ATOM 1234 C C . MET A 1 159 ? 3.453 -2.673 -5.310 1.00 94.12 159 MET A C 1
ATOM 1236 O O . MET A 1 159 ? 4.569 -3.061 -4.976 1.00 94.12 159 MET A O 1
ATOM 1240 N N . ALA A 1 160 ? 2.518 -3.516 -5.761 1.00 93.50 160 ALA A N 1
ATOM 1241 C CA . ALA A 1 160 ? 2.754 -4.956 -5.879 1.00 93.50 160 ALA A CA 1
ATOM 1242 C C . ALA A 1 160 ? 3.881 -5.267 -6.877 1.00 93.50 160 ALA A C 1
ATOM 1244 O O . ALA A 1 160 ? 4.771 -6.059 -6.570 1.00 93.50 160 ALA A O 1
ATOM 1245 N N . VAL A 1 161 ? 3.884 -4.608 -8.041 1.00 93.19 161 VAL A N 1
ATOM 1246 C CA . VAL A 1 161 ? 4.948 -4.756 -9.046 1.00 93.19 161 VAL A CA 1
ATOM 1247 C C . VAL A 1 161 ? 6.280 -4.238 -8.504 1.00 93.19 161 VAL A C 1
ATOM 1249 O O . VAL A 1 161 ? 7.277 -4.947 -8.589 1.00 93.19 161 VAL A O 1
ATOM 1252 N N . ALA A 1 162 ? 6.305 -3.045 -7.905 1.00 93.94 162 ALA A N 1
ATOM 1253 C CA . ALA A 1 162 ? 7.527 -2.440 -7.381 1.00 93.94 162 ALA A CA 1
ATOM 1254 C C . ALA A 1 162 ? 8.159 -3.282 -6.261 1.00 93.94 162 ALA A C 1
ATOM 1256 O O . ALA A 1 162 ? 9.359 -3.539 -6.275 1.00 93.94 162 ALA A O 1
ATOM 1257 N N . ILE A 1 163 ? 7.354 -3.776 -5.319 1.00 95.12 163 ILE A N 1
ATOM 1258 C CA . ILE A 1 163 ? 7.827 -4.678 -4.261 1.00 95.12 163 ILE A CA 1
ATOM 1259 C C . ILE A 1 163 ? 8.302 -6.005 -4.868 1.00 95.12 163 ILE A C 1
ATOM 1261 O O . ILE A 1 163 ? 9.356 -6.510 -4.495 1.00 95.12 163 ILE A O 1
ATOM 1265 N N . GLY A 1 164 ? 7.570 -6.556 -5.840 1.00 94.19 164 GLY A N 1
ATOM 1266 C CA . GLY A 1 164 ? 7.978 -7.755 -6.573 1.00 94.19 164 GLY A CA 1
ATOM 1267 C C . GLY A 1 164 ? 9.327 -7.614 -7.284 1.00 94.19 164 GLY A C 1
ATOM 1268 O O . GLY A 1 164 ? 10.137 -8.542 -7.259 1.00 94.19 164 GLY A O 1
ATOM 1269 N N . MET A 1 165 ? 9.594 -6.442 -7.865 1.00 93.44 165 MET A N 1
ATOM 1270 C CA . MET A 1 165 ? 10.886 -6.082 -8.455 1.00 93.44 165 MET A CA 1
ATOM 1271 C C . MET A 1 165 ? 11.998 -6.057 -7.402 1.00 93.44 165 MET A C 1
ATOM 1273 O O . MET A 1 165 ? 13.036 -6.669 -7.623 1.00 93.44 165 MET A O 1
ATOM 1277 N N . LEU A 1 166 ? 11.773 -5.435 -6.238 1.00 93.38 166 LEU A N 1
ATOM 1278 C CA . LEU A 1 166 ? 12.758 -5.409 -5.143 1.00 93.38 166 LEU A CA 1
ATOM 1279 C C . LEU A 1 166 ? 13.041 -6.800 -4.550 1.00 93.38 166 LEU A C 1
ATOM 1281 O O . LEU A 1 166 ? 14.134 -7.061 -4.059 1.00 93.38 166 LEU A O 1
ATOM 1285 N N . LEU A 1 167 ? 12.076 -7.718 -4.623 1.00 93.06 167 LEU A N 1
ATOM 1286 C CA . LEU A 1 167 ? 12.231 -9.119 -4.208 1.00 93.06 167 LEU A CA 1
ATOM 1287 C C . LEU A 1 167 ? 12.887 -10.009 -5.279 1.00 93.06 167 LEU A C 1
ATOM 1289 O O . LEU A 1 167 ? 13.054 -11.220 -5.065 1.00 93.06 167 LEU A O 1
ATOM 1293 N N . THR A 1 168 ? 13.214 -9.443 -6.441 1.00 90.50 168 THR A N 1
ATOM 1294 C CA . THR A 1 168 ? 13.835 -10.142 -7.568 1.00 90.50 168 THR A CA 1
ATOM 1295 C C . THR A 1 168 ? 15.294 -9.694 -7.709 1.00 90.50 168 THR A C 1
ATOM 1297 O O . THR A 1 168 ? 15.552 -8.499 -7.828 1.00 90.50 168 THR A O 1
ATOM 1300 N N . PRO A 1 169 ? 16.268 -10.621 -7.731 1.00 78.31 169 PRO A N 1
ATOM 1301 C CA . PRO A 1 169 ? 17.686 -10.286 -7.849 1.00 78.31 169 PRO A CA 1
ATOM 1302 C C . PRO A 1 169 ? 18.063 -9.983 -9.311 1.00 78.31 169 PRO A C 1
ATOM 1304 O O . PRO A 1 169 ? 18.815 -10.728 -9.934 1.00 78.31 169 PRO A O 1
ATOM 1307 N N . GLU A 1 170 ? 17.507 -8.912 -9.878 1.00 82.69 170 GLU A N 1
ATOM 1308 C CA . GLU A 1 170 ? 17.753 -8.491 -11.261 1.00 82.69 170 GLU A CA 1
ATOM 1309 C C . GLU A 1 170 ? 18.332 -7.062 -11.301 1.00 82.69 170 GLU A C 1
ATOM 1311 O O . GLU A 1 170 ? 17.819 -6.166 -10.620 1.00 82.69 170 GLU A O 1
ATOM 1316 N N . PRO A 1 171 ? 19.413 -6.818 -12.068 1.00 78.62 171 PRO A N 1
ATOM 1317 C CA . PRO A 1 171 ? 20.014 -5.492 -12.165 1.00 78.62 171 PRO A CA 1
ATOM 1318 C C . PRO A 1 171 ? 19.038 -4.490 -12.797 1.00 78.62 171 PRO A C 1
ATOM 1320 O O . PRO A 1 171 ? 18.461 -4.744 -13.848 1.00 78.62 171 PRO A O 1
ATOM 1323 N N . GLY A 1 172 ? 18.879 -3.322 -12.171 1.00 77.50 172 GLY A N 1
ATOM 1324 C CA . GLY A 1 172 ? 17.994 -2.253 -12.656 1.00 77.50 172 GLY A CA 1
ATOM 1325 C C . GLY A 1 172 ? 16.552 -2.314 -12.136 1.00 77.50 172 GLY A C 1
ATOM 1326 O O . GLY A 1 172 ? 15.832 -1.323 -12.262 1.00 77.50 172 GLY A O 1
ATOM 1327 N N . SER A 1 173 ? 16.147 -3.403 -11.473 1.00 84.62 173 SER A N 1
ATOM 1328 C CA . SER A 1 173 ? 14.817 -3.535 -10.857 1.00 84.62 173 SER A CA 1
ATOM 1329 C C . SER A 1 173 ? 14.523 -2.456 -9.815 1.00 84.62 173 SER A C 1
ATOM 1331 O O . SER A 1 173 ? 13.405 -1.957 -9.747 1.00 84.62 173 SER A O 1
ATOM 1333 N N . GLU A 1 174 ? 15.529 -2.029 -9.050 1.00 85.19 174 GLU A N 1
ATOM 1334 C CA . GLU A 1 174 ? 15.396 -0.970 -8.040 1.00 85.19 174 GLU A CA 1
ATOM 1335 C C . GLU A 1 174 ? 15.018 0.392 -8.649 1.00 85.19 174 GLU A C 1
ATOM 1337 O O . GLU A 1 174 ? 14.192 1.127 -8.101 1.00 85.19 174 GLU A O 1
ATOM 1342 N N . LEU A 1 175 ? 15.569 0.713 -9.824 1.00 83.75 175 LEU A N 1
ATOM 1343 C CA . LEU A 1 175 ? 15.279 1.957 -10.534 1.00 83.75 175 LEU A CA 1
ATOM 1344 C C . LEU A 1 175 ? 13.823 1.987 -11.022 1.00 83.75 175 LEU A C 1
ATOM 1346 O O . LEU A 1 175 ? 13.105 2.966 -10.806 1.00 83.75 175 LEU A O 1
ATOM 1350 N N . LEU A 1 176 ? 13.375 0.892 -11.642 1.00 85.50 176 LEU A N 1
ATOM 1351 C CA . LEU A 1 176 ? 11.997 0.740 -12.114 1.00 85.50 176 LEU A CA 1
ATOM 1352 C C . LEU A 1 176 ? 11.003 0.728 -10.947 1.00 85.50 176 LEU A C 1
ATOM 1354 O O . LEU A 1 176 ? 9.982 1.419 -10.997 1.00 85.50 176 LEU A O 1
ATOM 1358 N N . ALA A 1 177 ? 11.333 0.009 -9.871 1.00 90.25 177 ALA A N 1
ATOM 1359 C CA . ALA A 1 177 ? 10.551 -0.023 -8.641 1.00 90.25 177 ALA A CA 1
ATOM 1360 C C . ALA A 1 177 ? 10.398 1.377 -8.035 1.00 90.25 177 ALA A C 1
ATOM 1362 O O . ALA A 1 177 ? 9.299 1.757 -7.633 1.00 90.25 177 ALA A O 1
ATOM 1363 N N . THR A 1 178 ? 11.463 2.183 -8.053 1.00 88.31 178 THR A N 1
ATOM 1364 C CA . THR A 1 178 ? 11.434 3.570 -7.572 1.00 88.31 178 THR A CA 1
ATOM 1365 C C . T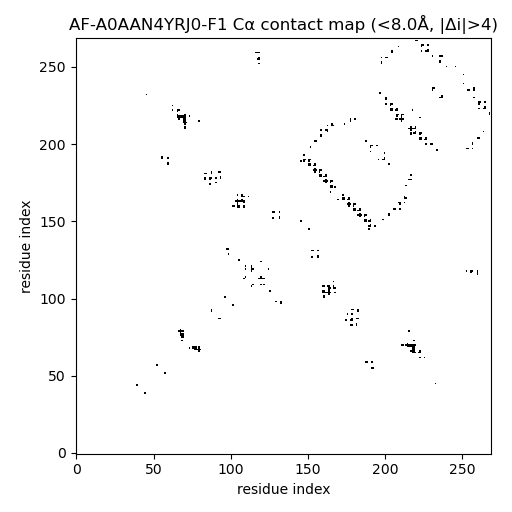HR A 1 178 ? 10.496 4.443 -8.403 1.00 88.31 178 THR A C 1
ATOM 1367 O O . THR A 1 178 ? 9.720 5.216 -7.835 1.00 88.31 178 THR A O 1
ATOM 1370 N N . GLY A 1 179 ? 10.515 4.308 -9.733 1.00 86.69 179 GLY A N 1
ATOM 1371 C CA . GLY A 1 179 ? 9.587 5.017 -10.621 1.00 86.69 179 GLY A CA 1
ATOM 1372 C C . GLY A 1 179 ? 8.122 4.633 -10.377 1.00 86.69 179 GLY A C 1
ATOM 1373 O O . GLY A 1 179 ? 7.250 5.500 -10.304 1.00 86.69 179 GLY A O 1
ATOM 1374 N N . LEU A 1 180 ? 7.852 3.343 -10.169 1.00 89.44 180 LEU A N 1
ATOM 1375 C CA . LEU A 1 180 ? 6.516 2.843 -9.838 1.00 89.44 180 LEU A CA 1
ATOM 1376 C C . LEU A 1 180 ? 6.027 3.309 -8.470 1.00 89.44 180 LEU A C 1
ATOM 1378 O O . LEU A 1 180 ? 4.894 3.770 -8.342 1.00 89.44 180 LEU A O 1
ATOM 1382 N N . HIS A 1 181 ? 6.885 3.226 -7.455 1.00 91.69 181 HIS A N 1
ATOM 1383 C CA . HIS A 1 181 ? 6.598 3.731 -6.119 1.00 91.69 181 HIS A CA 1
ATOM 1384 C C . HIS A 1 181 ? 6.268 5.226 -6.159 1.00 91.69 181 HIS A C 1
ATOM 1386 O O . HIS A 1 181 ? 5.303 5.674 -5.539 1.00 91.69 181 HIS A O 1
ATOM 1392 N N . ALA A 1 182 ? 7.015 5.999 -6.947 1.00 87.75 182 ALA A N 1
ATOM 1393 C CA . ALA A 1 182 ? 6.737 7.409 -7.149 1.00 87.75 182 ALA A CA 1
ATOM 1394 C C . ALA A 1 182 ? 5.343 7.650 -7.727 1.00 87.75 182 ALA A C 1
ATOM 1396 O O . ALA A 1 182 ? 4.550 8.377 -7.124 1.00 87.75 182 ALA A O 1
ATOM 1397 N N . ALA A 1 183 ? 5.026 6.975 -8.833 1.00 86.69 183 ALA A N 1
ATOM 1398 C CA . ALA A 1 183 ? 3.721 7.062 -9.463 1.00 86.69 183 ALA A CA 1
ATOM 1399 C C . ALA A 1 183 ? 2.603 6.640 -8.501 1.00 86.69 183 ALA A C 1
ATOM 1401 O O . ALA A 1 183 ? 1.582 7.319 -8.433 1.00 86.69 183 ALA A O 1
ATOM 1402 N N . ALA A 1 184 ? 2.789 5.583 -7.705 1.00 90.06 184 ALA A N 1
ATOM 1403 C CA . ALA A 1 184 ? 1.824 5.165 -6.690 1.00 90.06 184 ALA A CA 1
ATOM 1404 C C . ALA A 1 184 ? 1.573 6.281 -5.663 1.00 90.06 184 ALA A C 1
ATOM 1406 O O . ALA A 1 184 ? 0.424 6.632 -5.391 1.00 90.06 184 ALA A O 1
ATOM 1407 N N . THR A 1 185 ? 2.629 6.913 -5.144 1.00 89.56 185 THR A N 1
ATOM 1408 C CA . THR A 1 185 ? 2.490 7.975 -4.134 1.00 89.56 185 THR A CA 1
ATOM 1409 C C . THR A 1 185 ? 1.757 9.226 -4.622 1.00 89.56 185 THR A C 1
ATOM 1411 O O . THR A 1 185 ? 1.182 9.938 -3.800 1.00 89.56 185 THR A O 1
ATOM 1414 N N . GLU A 1 186 ? 1.684 9.469 -5.933 1.00 86.50 186 GLU A N 1
ATOM 1415 C CA . GLU A 1 186 ? 0.857 10.543 -6.502 1.00 86.50 186 GLU A CA 1
ATOM 1416 C C . GLU A 1 186 ? -0.649 10.271 -6.349 1.00 86.50 186 GLU A C 1
ATOM 1418 O O . GLU A 1 186 ? -1.420 11.207 -6.141 1.00 86.50 186 GLU A O 1
ATOM 1423 N N . ARG A 1 187 ? -1.078 8.998 -6.371 1.00 85.81 187 ARG A N 1
ATOM 1424 C CA . ARG A 1 187 ? -2.487 8.615 -6.144 1.00 85.81 187 ARG A CA 1
ATOM 1425 C C . ARG A 1 187 ? -2.904 8.706 -4.680 1.00 85.81 187 ARG A C 1
ATOM 1427 O O . ARG A 1 187 ? -4.094 8.786 -4.384 1.00 85.81 187 ARG A O 1
ATOM 1434 N N . LEU A 1 188 ? -1.941 8.699 -3.758 1.00 87.44 188 LEU A N 1
ATOM 1435 C CA . LEU A 1 188 ? -2.198 8.555 -2.328 1.00 87.44 188 LEU A CA 1
ATOM 1436 C C . LEU A 1 188 ? -3.114 9.650 -1.768 1.00 87.44 188 LEU A C 1
ATOM 1438 O O . LEU A 1 188 ? -3.969 9.357 -0.938 1.00 87.44 188 LEU A O 1
ATOM 1442 N N . THR A 1 189 ? -2.962 10.897 -2.222 1.00 84.50 189 THR A N 1
ATOM 1443 C CA . THR A 1 189 ? -3.788 12.017 -1.741 1.00 84.50 189 THR A CA 1
ATOM 1444 C C . THR A 1 189 ? -5.268 11.785 -2.038 1.00 84.50 189 THR A C 1
ATOM 1446 O O . THR A 1 189 ? -6.084 11.892 -1.129 1.00 84.50 189 THR A O 1
ATOM 1449 N N . ILE A 1 190 ? -5.590 11.343 -3.257 1.00 85.69 190 ILE A N 1
ATOM 1450 C CA . ILE A 1 190 ? -6.966 11.039 -3.676 1.00 85.69 190 ILE A CA 1
ATOM 1451 C C . ILE A 1 190 ? -7.549 9.893 -2.836 1.00 85.69 190 ILE A C 1
ATOM 1453 O O . ILE A 1 190 ? -8.721 9.919 -2.479 1.00 85.69 190 ILE A O 1
ATOM 1457 N N . ILE A 1 191 ? -6.736 8.885 -2.502 1.00 86.06 191 ILE A N 1
ATOM 1458 C CA . ILE A 1 191 ? -7.178 7.721 -1.718 1.00 86.06 191 ILE A CA 1
ATOM 1459 C C . ILE A 1 191 ? -7.420 8.098 -0.251 1.00 86.06 191 ILE A C 1
ATOM 1461 O O . ILE A 1 191 ? -8.371 7.620 0.360 1.00 86.06 191 ILE A O 1
ATOM 1465 N N . ILE A 1 192 ? -6.567 8.947 0.321 1.00 83.56 192 ILE A N 1
ATOM 1466 C CA . ILE A 1 192 ? -6.646 9.366 1.725 1.00 83.56 192 ILE A CA 1
ATOM 1467 C C . ILE A 1 192 ? -7.891 10.224 1.994 1.00 83.56 192 ILE A C 1
ATOM 1469 O O . ILE A 1 192 ? -8.518 10.069 3.039 1.00 83.56 192 ILE A O 1
ATOM 1473 N N . GLU A 1 193 ? -8.271 11.087 1.052 1.00 81.88 193 GLU A N 1
ATOM 1474 C CA . GLU A 1 193 ? -9.433 11.986 1.165 1.00 81.88 193 GLU A CA 1
ATOM 1475 C C . GLU A 1 193 ? -10.787 11.248 1.157 1.00 81.88 193 GLU A C 1
ATOM 1477 O O . GLU A 1 193 ? -11.825 11.824 1.460 1.00 81.88 193 GLU A O 1
ATOM 1482 N N . GLN A 1 194 ? -10.798 9.955 0.829 1.00 76.56 194 GLN A N 1
ATOM 1483 C CA . GLN A 1 194 ? -12.002 9.121 0.729 1.00 76.56 194 GLN A CA 1
ATOM 1484 C C . GLN A 1 194 ? -12.564 8.635 2.066 1.00 76.56 194 GLN A C 1
ATOM 1486 O O . GLN A 1 194 ? -13.622 8.008 2.087 1.00 76.56 194 GLN A O 1
ATOM 1491 N N . VAL A 1 195 ? -11.820 8.813 3.162 1.00 69.31 195 VAL A N 1
ATOM 1492 C CA . VAL A 1 195 ? -12.162 8.305 4.505 1.00 69.31 195 VAL A CA 1
ATOM 1493 C C . VAL A 1 195 ? -12.456 6.789 4.533 1.00 69.31 195 VAL A C 1
ATOM 1495 O O . VAL A 1 195 ? -13.193 6.287 5.378 1.00 69.31 195 VAL A O 1
ATOM 1498 N N . ASN A 1 196 ? -11.863 6.002 3.626 1.00 85.31 196 ASN A N 1
ATOM 1499 C CA . ASN A 1 196 ? -11.965 4.542 3.683 1.00 85.31 196 ASN A CA 1
ATOM 1500 C C . ASN A 1 196 ? -10.818 3.967 4.526 1.00 85.31 196 ASN A C 1
ATOM 1502 O O . ASN A 1 196 ? -9.648 4.017 4.126 1.00 85.31 196 ASN A O 1
ATOM 1506 N N . CYS A 1 197 ? -11.159 3.410 5.692 1.00 86.19 197 CYS A N 1
ATOM 1507 C CA . CYS A 1 197 ? -10.180 2.915 6.660 1.00 86.19 197 CYS A CA 1
ATOM 1508 C C . CYS A 1 197 ? -9.286 1.802 6.093 1.00 86.19 197 CYS A C 1
ATOM 1510 O O . CYS A 1 197 ? -8.062 1.916 6.149 1.00 86.19 197 CYS A O 1
ATOM 1512 N N . VAL A 1 198 ? -9.875 0.769 5.486 1.00 88.38 198 VAL A N 1
ATOM 1513 C CA . VAL A 1 198 ? -9.148 -0.393 4.956 1.00 88.38 198 VAL A CA 1
ATOM 1514 C C . VAL A 1 198 ? -8.221 0.023 3.813 1.00 88.38 198 VAL A C 1
ATOM 1516 O O . VAL A 1 198 ? -7.040 -0.319 3.833 1.00 88.38 198 VAL A O 1
ATOM 1519 N N . LYS A 1 199 ? -8.700 0.834 2.859 1.00 90.38 199 LYS A N 1
ATOM 1520 C CA . LYS A 1 199 ? -7.874 1.316 1.734 1.00 90.38 199 LYS A CA 1
ATOM 1521 C C . LYS A 1 199 ? -6.700 2.172 2.204 1.00 90.38 199 LYS A C 1
ATOM 1523 O O . LYS A 1 199 ? -5.575 1.976 1.745 1.00 90.38 199 LYS A O 1
ATOM 1528 N N . THR A 1 200 ? -6.947 3.082 3.146 1.00 90.75 200 THR A N 1
ATOM 1529 C CA . THR A 1 200 ? -5.905 3.935 3.735 1.00 90.75 200 THR A CA 1
ATOM 1530 C C . THR A 1 200 ? -4.829 3.089 4.410 1.00 90.75 200 THR A C 1
ATOM 1532 O O . THR A 1 200 ? -3.639 3.287 4.167 1.00 90.75 200 THR A O 1
ATOM 1535 N N . LEU A 1 201 ? -5.236 2.119 5.232 1.00 92.12 201 LEU A N 1
ATOM 1536 C CA . LEU A 1 201 ? -4.308 1.246 5.947 1.00 92.12 201 LEU A CA 1
ATOM 1537 C C . LEU A 1 201 ? -3.526 0.329 5.005 1.00 92.12 201 LEU A C 1
ATOM 1539 O O . LEU A 1 201 ? -2.329 0.162 5.206 1.00 92.12 201 LEU A O 1
ATOM 1543 N N . HIS A 1 202 ? -4.150 -0.187 3.943 1.00 92.06 202 HIS A N 1
ATOM 1544 C CA . HIS A 1 202 ? -3.436 -0.917 2.893 1.00 92.06 202 HIS A CA 1
ATOM 1545 C C . HIS A 1 202 ? -2.360 -0.061 2.226 1.00 92.06 202 HIS A C 1
ATOM 1547 O O . HIS A 1 202 ? -1.256 -0.551 1.998 1.00 92.06 202 HIS A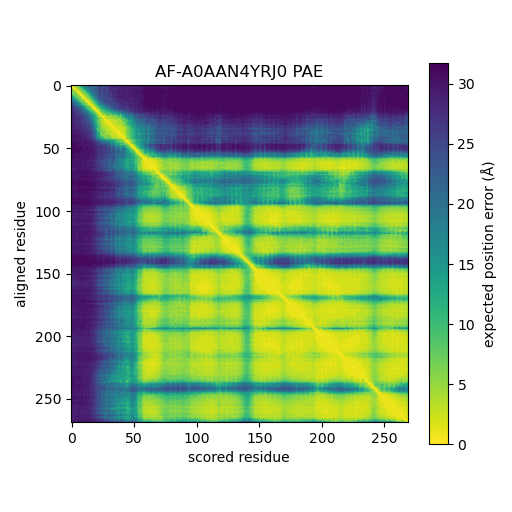 O 1
ATOM 1553 N N . CYS A 1 203 ? -2.648 1.215 1.948 1.00 93.62 203 CYS A N 1
ATOM 1554 C CA . CYS A 1 203 ? -1.646 2.114 1.380 1.00 93.62 203 CYS A CA 1
ATOM 1555 C C . CYS A 1 203 ? -0.455 2.289 2.324 1.00 93.62 203 CYS A C 1
ATOM 1557 O O . CYS A 1 203 ? 0.688 2.145 1.900 1.00 93.62 203 CYS A O 1
ATOM 1559 N N . LEU A 1 204 ? -0.716 2.550 3.608 1.00 94.00 204 LEU A N 1
ATOM 1560 C CA . LEU A 1 204 ? 0.339 2.704 4.612 1.00 94.00 204 LEU A CA 1
ATOM 1561 C C . LEU A 1 204 ? 1.152 1.417 4.796 1.00 94.00 204 LEU A C 1
ATOM 1563 O O . LEU A 1 204 ? 2.377 1.479 4.848 1.00 94.00 204 LEU A O 1
ATOM 1567 N N . TRP A 1 205 ? 0.485 0.261 4.828 1.00 94.50 205 TRP A N 1
ATOM 1568 C CA . TRP A 1 205 ? 1.130 -1.047 4.917 1.00 94.50 205 TRP A CA 1
ATOM 1569 C C . TRP A 1 205 ? 2.059 -1.306 3.722 1.00 94.50 205 TRP A C 1
ATOM 1571 O O . TRP A 1 205 ? 3.219 -1.661 3.918 1.00 94.50 205 TRP A O 1
ATOM 1581 N N . SER A 1 206 ? 1.601 -1.069 2.487 1.00 94.31 206 SER A N 1
ATOM 1582 C CA . SER A 1 206 ? 2.438 -1.264 1.296 1.00 94.31 206 SER A CA 1
ATOM 1583 C C . SER A 1 206 ? 3.616 -0.289 1.236 1.00 94.31 206 SER A C 1
AT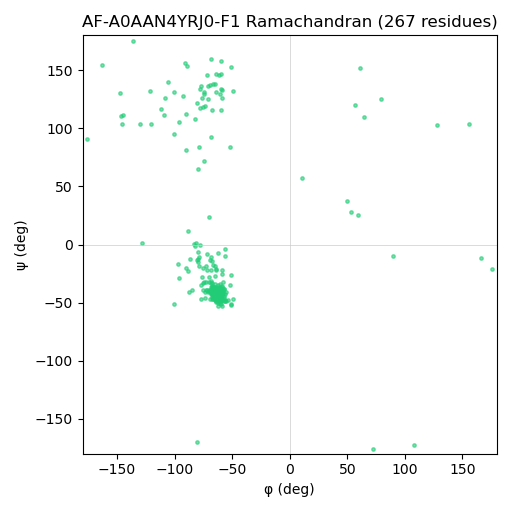OM 1585 O O . SER A 1 206 ? 4.696 -0.686 0.807 1.00 94.31 206 SER A O 1
ATOM 1587 N N . LEU A 1 207 ? 3.439 0.965 1.672 1.00 94.88 207 LEU A N 1
ATOM 1588 C CA . LEU A 1 207 ? 4.535 1.941 1.747 1.00 94.88 207 LEU A CA 1
ATOM 1589 C C . LEU A 1 207 ? 5.586 1.527 2.777 1.00 94.88 207 LEU A C 1
ATOM 1591 O O . LEU A 1 207 ? 6.773 1.561 2.468 1.00 94.88 207 LEU A O 1
ATOM 1595 N N . ALA A 1 208 ? 5.156 1.100 3.967 1.00 94.25 208 ALA A N 1
ATOM 1596 C CA . ALA A 1 208 ? 6.057 0.601 5.000 1.00 94.25 208 ALA A CA 1
ATOM 1597 C C . ALA A 1 208 ? 6.817 -0.649 4.534 1.00 94.25 208 ALA A C 1
ATOM 1599 O O . ALA A 1 208 ? 8.025 -0.752 4.721 1.00 94.25 208 ALA A O 1
ATOM 1600 N N . LEU A 1 209 ? 6.134 -1.580 3.866 1.00 93.75 209 LEU A N 1
ATOM 1601 C CA . LEU A 1 209 ? 6.783 -2.766 3.316 1.00 93.75 209 LEU A CA 1
ATOM 1602 C C . LEU A 1 209 ? 7.800 -2.406 2.223 1.00 93.75 209 LEU A C 1
ATOM 1604 O O . LEU A 1 209 ? 8.896 -2.958 2.200 1.00 93.75 209 LEU A O 1
ATOM 1608 N N . TYR A 1 210 ? 7.475 -1.457 1.342 1.00 94.25 210 TYR A N 1
ATOM 1609 C CA . TYR A 1 210 ? 8.419 -0.967 0.337 1.00 94.25 210 TYR A CA 1
ATOM 1610 C C . TYR A 1 210 ? 9.650 -0.314 0.986 1.00 94.25 210 TYR A C 1
ATOM 1612 O O . TYR A 1 210 ? 10.774 -0.584 0.567 1.00 94.25 210 TYR A O 1
ATOM 1620 N N . SER A 1 211 ? 9.472 0.509 2.026 1.00 93.12 211 SER A N 1
ATOM 1621 C CA . SER A 1 211 ? 10.589 1.179 2.706 1.00 93.12 211 SER A CA 1
ATOM 1622 C C . SER A 1 211 ? 11.506 0.233 3.479 1.00 93.12 211 SER A C 1
ATOM 1624 O O . SER A 1 211 ? 12.669 0.559 3.692 1.00 93.12 211 SER A O 1
ATOM 1626 N N . MET A 1 212 ? 11.029 -0.956 3.856 1.00 91.25 212 MET A N 1
ATOM 1627 C CA . MET A 1 212 ? 11.888 -2.016 4.400 1.00 91.25 212 MET A CA 1
ATOM 1628 C C . MET A 1 212 ? 12.810 -2.634 3.347 1.00 91.25 212 MET A C 1
ATOM 1630 O O . MET A 1 212 ? 13.874 -3.140 3.690 1.00 91.25 212 MET A O 1
ATOM 1634 N N . LEU A 1 213 ? 12.399 -2.619 2.077 1.00 91.25 213 LEU A N 1
ATOM 1635 C CA . LEU A 1 213 ? 13.125 -3.250 0.973 1.00 91.25 213 LEU A CA 1
ATOM 1636 C C . LEU A 1 213 ? 14.011 -2.267 0.198 1.00 91.25 213 LEU A C 1
ATOM 1638 O O . LEU A 1 213 ? 14.875 -2.696 -0.558 1.00 91.25 213 LEU A O 1
ATOM 1642 N N . SER A 1 214 ? 13.783 -0.962 0.352 1.00 89.44 214 SER A N 1
ATOM 1643 C CA . SER A 1 214 ? 14.489 0.088 -0.383 1.00 89.44 214 SER A CA 1
ATOM 1644 C C . SER A 1 214 ? 14.631 1.345 0.474 1.00 89.44 214 SER A C 1
ATOM 1646 O O . SER A 1 214 ? 13.634 1.902 0.941 1.00 89.44 214 SER A O 1
ATOM 1648 N N . SER A 1 215 ? 15.845 1.892 0.558 1.00 86.00 215 SER A N 1
ATOM 1649 C CA . SER A 1 215 ? 16.130 3.138 1.287 1.00 86.00 215 SER A CA 1
ATOM 1650 C C . SER A 1 215 ? 15.427 4.372 0.703 1.00 86.00 215 SER A C 1
ATOM 1652 O O . SER A 1 215 ? 15.165 5.341 1.419 1.00 86.00 215 SER A O 1
ATOM 1654 N N . LEU A 1 216 ? 15.029 4.311 -0.575 1.00 85.56 216 LEU A N 1
ATOM 1655 C CA . LEU A 1 216 ? 14.247 5.340 -1.278 1.00 85.56 216 LEU A CA 1
ATOM 1656 C C . LEU A 1 216 ? 12.742 5.316 -0.938 1.00 85.56 216 LEU A C 1
ATOM 1658 O O . LEU A 1 216 ? 11.950 6.106 -1.474 1.00 85.56 216 LEU A O 1
ATOM 1662 N N . GLY A 1 217 ? 12.329 4.379 -0.081 1.00 86.00 217 GLY A N 1
ATOM 1663 C CA . GLY A 1 217 ? 10.945 4.192 0.338 1.00 86.00 217 GLY A CA 1
ATOM 1664 C C . GLY A 1 217 ? 10.464 5.172 1.403 1.00 86.00 217 GLY A C 1
ATOM 1665 O O . GLY A 1 217 ? 9.259 5.364 1.534 1.00 86.00 217 GLY A O 1
ATOM 1666 N N . GLY A 1 218 ? 11.379 5.823 2.118 1.00 88.81 218 GLY A N 1
ATOM 1667 C CA . GLY A 1 218 ? 11.061 6.663 3.268 1.00 88.81 218 GLY A CA 1
ATOM 1668 C C . GLY A 1 218 ? 11.480 6.020 4.590 1.00 88.81 218 GLY A C 1
ATOM 1669 O O . GLY A 1 218 ? 12.094 4.954 4.618 1.00 88.81 218 GLY A O 1
ATOM 1670 N N . SER A 1 219 ? 11.098 6.638 5.705 1.00 89.50 219 SER A N 1
ATOM 1671 C CA . SER A 1 219 ? 11.336 6.065 7.028 1.00 89.50 219 SER A CA 1
ATOM 1672 C C . SER A 1 219 ? 10.267 5.039 7.391 1.00 89.50 219 SER A C 1
ATOM 1674 O O . SER A 1 219 ? 9.137 5.401 7.736 1.00 89.50 219 SER A O 1
ATOM 1676 N N . THR A 1 220 ? 10.656 3.761 7.392 1.00 91.69 220 THR A N 1
ATOM 1677 C CA . THR A 1 220 ? 9.803 2.646 7.824 1.00 91.69 220 THR A CA 1
ATOM 1678 C C . THR A 1 220 ? 9.201 2.908 9.200 1.00 91.69 220 THR A C 1
ATOM 1680 O O . THR A 1 220 ? 7.983 2.904 9.333 1.00 91.69 220 THR A O 1
ATOM 1683 N N . TRP A 1 221 ? 10.023 3.244 10.199 1.00 90.50 221 TRP A N 1
ATOM 1684 C CA . TRP A 1 221 ? 9.569 3.538 11.563 1.00 90.50 221 TRP A CA 1
ATOM 1685 C C . TRP A 1 221 ? 8.402 4.541 11.604 1.00 90.50 221 TRP A C 1
ATOM 1687 O O . TRP A 1 221 ? 7.377 4.309 12.246 1.00 90.50 221 TRP A O 1
ATOM 1697 N N . HIS A 1 222 ? 8.513 5.646 10.860 1.00 90.06 222 HIS A N 1
ATOM 1698 C CA . HIS A 1 222 ? 7.471 6.674 10.826 1.00 90.06 222 HIS A CA 1
ATOM 1699 C C . HIS A 1 222 ? 6.205 6.210 10.096 1.00 90.06 222 HIS A C 1
ATOM 1701 O O . HIS A 1 222 ? 5.099 6.510 10.551 1.00 90.06 222 HIS A O 1
ATOM 1707 N N . LEU A 1 223 ? 6.348 5.486 8.981 1.00 92.44 223 LEU A N 1
ATOM 1708 C CA . LEU A 1 223 ? 5.217 4.949 8.219 1.00 92.44 223 LEU A CA 1
ATOM 1709 C C . LEU A 1 223 ? 4.413 3.944 9.050 1.00 92.44 223 LEU A C 1
ATOM 1711 O O . LEU A 1 223 ? 3.184 4.018 9.090 1.00 92.44 223 LEU A O 1
ATOM 1715 N N . VAL A 1 224 ? 5.105 3.060 9.765 1.00 93.38 224 VAL A N 1
ATOM 1716 C CA . VAL A 1 224 ? 4.496 2.040 10.623 1.00 93.38 224 VAL A CA 1
ATOM 1717 C C . VAL A 1 224 ? 3.834 2.661 11.841 1.00 93.38 224 VAL A C 1
ATOM 1719 O O . VAL A 1 224 ? 2.653 2.417 12.087 1.00 93.38 224 VAL A O 1
ATOM 1722 N N . GLY A 1 225 ? 4.527 3.574 12.526 1.00 91.38 225 GLY A N 1
ATOM 1723 C CA . GLY A 1 225 ? 3.949 4.309 13.647 1.00 91.38 225 GLY A CA 1
ATOM 1724 C C . GLY A 1 225 ? 2.703 5.109 13.248 1.00 91.38 225 GLY A C 1
ATOM 1725 O O . GLY A 1 225 ? 1.736 5.188 14.009 1.00 91.38 225 GLY A O 1
ATOM 1726 N N . LEU A 1 226 ? 2.674 5.678 12.037 1.00 91.56 226 LEU A N 1
ATOM 1727 C CA . LEU A 1 226 ? 1.483 6.342 11.506 1.00 91.56 226 LEU A CA 1
ATOM 1728 C C . LEU A 1 226 ? 0.352 5.345 11.209 1.00 91.56 226 LEU A C 1
ATOM 1730 O O . LEU A 1 226 ? -0.801 5.615 11.554 1.00 91.56 226 LEU A O 1
ATOM 1734 N N . ALA A 1 227 ? 0.669 4.194 10.614 1.00 92.50 227 ALA A N 1
ATOM 1735 C CA . ALA A 1 227 ? -0.295 3.136 10.327 1.00 92.50 227 ALA A CA 1
ATOM 1736 C C . ALA A 1 227 ? -0.938 2.572 11.602 1.00 92.50 227 ALA A C 1
ATOM 1738 O O . ALA A 1 227 ? -2.163 2.445 11.665 1.00 92.50 227 ALA A O 1
ATOM 1739 N N . MET A 1 228 ? -0.146 2.326 12.648 1.00 92.31 228 MET A N 1
ATOM 1740 C CA . MET A 1 228 ? -0.638 1.850 13.943 1.00 92.31 228 MET A CA 1
ATOM 1741 C C . MET A 1 228 ? -1.521 2.891 14.635 1.00 92.31 228 MET A C 1
ATOM 1743 O O . MET A 1 228 ? -2.632 2.572 15.066 1.00 92.31 228 MET A O 1
ATOM 1747 N N . LYS A 1 229 ? -1.115 4.170 14.644 1.00 90.12 229 LYS A N 1
ATOM 1748 C CA . LYS A 1 229 ? -1.969 5.269 15.136 1.00 90.12 229 LYS A CA 1
ATOM 1749 C C . LYS A 1 229 ? -3.300 5.335 14.383 1.00 90.12 229 LYS A C 1
ATOM 1751 O O . LYS A 1 229 ? -4.340 5.570 14.998 1.00 90.12 229 LYS A O 1
ATOM 1756 N N . LYS A 1 230 ? -3.298 5.095 13.066 1.00 89.44 230 LYS A N 1
ATOM 1757 C CA . LYS A 1 230 ? -4.532 5.039 12.269 1.00 89.44 230 LYS A CA 1
ATOM 1758 C C . LYS A 1 230 ? -5.384 3.808 12.560 1.00 89.44 230 LYS A C 1
ATOM 1760 O O . LYS A 1 230 ? -6.595 3.966 12.682 1.00 89.44 230 LYS A O 1
ATOM 1765 N N . CYS A 1 231 ? -4.796 2.631 12.767 1.00 90.38 231 CYS A N 1
ATOM 1766 C CA . CYS A 1 231 ? -5.531 1.446 13.221 1.00 90.38 231 CYS A CA 1
ATOM 1767 C C . CYS A 1 231 ? -6.275 1.708 14.536 1.00 90.38 231 CYS A C 1
ATOM 1769 O O . CYS A 1 231 ? -7.442 1.337 14.683 1.00 90.38 231 CYS A O 1
ATOM 1771 N N . ILE A 1 232 ? -5.617 2.389 15.480 1.00 88.12 232 ILE A N 1
ATOM 1772 C CA . ILE A 1 232 ? -6.219 2.763 16.763 1.00 88.12 232 ILE A CA 1
ATOM 1773 C C . ILE A 1 232 ? -7.333 3.790 16.556 1.00 88.12 232 ILE A C 1
ATOM 1775 O O . ILE A 1 232 ? -8.436 3.585 17.055 1.00 88.12 232 ILE A O 1
ATOM 1779 N N . SER A 1 233 ? -7.083 4.835 15.759 1.00 86.81 233 SER A N 1
ATOM 1780 C CA . SER A 1 233 ? -8.070 5.874 15.429 1.00 86.81 233 SER A CA 1
ATOM 1781 C C . SER A 1 233 ? -9.339 5.305 14.791 1.00 86.81 233 SER A C 1
ATOM 1783 O O . SER A 1 233 ? -10.431 5.766 15.096 1.00 86.81 233 SER A O 1
ATOM 1785 N N . PHE A 1 234 ? -9.209 4.295 13.930 1.00 87.12 234 PHE A N 1
ATOM 1786 C CA . PHE A 1 234 ? -10.341 3.602 13.312 1.00 87.12 234 PHE A CA 1
ATOM 1787 C C . PHE A 1 234 ? -10.949 2.505 14.202 1.00 87.12 234 PHE A C 1
ATOM 1789 O O . PHE A 1 234 ? -11.895 1.835 13.794 1.00 87.12 234 PHE A O 1
ATOM 1796 N N . ARG A 1 235 ? -10.419 2.308 15.416 1.00 85.88 235 ARG A N 1
ATOM 1797 C CA . ARG A 1 235 ? -10.836 1.281 16.383 1.00 85.88 235 ARG A CA 1
ATOM 1798 C C . ARG A 1 235 ? -10.715 -0.160 15.878 1.00 85.88 235 ARG A C 1
ATOM 1800 O O . ARG A 1 235 ? -11.373 -1.044 16.413 1.00 85.88 235 ARG A O 1
ATOM 1807 N N . LEU A 1 236 ? -9.825 -0.427 14.917 1.00 84.88 236 LEU A N 1
ATOM 1808 C CA . LEU A 1 236 ? -9.590 -1.785 14.394 1.00 84.88 236 LEU A CA 1
ATOM 1809 C C . LEU A 1 236 ? -8.966 -2.733 15.429 1.00 84.88 236 LEU A C 1
ATOM 1811 O O . LEU A 1 236 ? -9.037 -3.944 15.274 1.00 84.88 236 LEU A O 1
ATOM 1815 N N . HIS A 1 237 ? -8.381 -2.182 16.492 1.00 81.50 237 HIS A N 1
ATOM 1816 C CA . HIS A 1 237 ? -7.868 -2.938 17.635 1.00 81.50 237 HIS A CA 1
ATOM 1817 C C . HIS A 1 237 ? -8.978 -3.531 18.524 1.00 81.50 237 HIS A C 1
ATOM 1819 O O . HIS A 1 237 ? -8.682 -4.263 19.466 1.00 81.50 237 HIS A O 1
ATOM 1825 N N . ARG A 1 238 ? -10.247 -3.177 18.278 1.00 80.69 238 ARG A N 1
ATOM 1826 C CA . ARG A 1 238 ? -11.404 -3.704 19.005 1.00 80.69 238 ARG A CA 1
ATOM 1827 C C . ARG A 1 238 ? -12.157 -4.694 18.144 1.00 80.69 238 ARG A C 1
ATOM 1829 O O . ARG A 1 238 ? -12.400 -4.439 16.968 1.00 80.69 238 ARG A O 1
ATOM 1836 N N . GLU A 1 239 ? -12.602 -5.770 18.774 1.00 74.62 239 GLU A N 1
ATOM 1837 C CA . GLU A 1 239 ? -13.561 -6.676 18.162 1.00 74.62 239 GLU A CA 1
ATOM 1838 C C . GLU A 1 239 ? -14.935 -5.979 18.098 1.00 74.62 239 GLU A C 1
ATOM 1840 O O . GLU A 1 239 ? -15.404 -5.472 19.126 1.00 74.62 239 GLU A O 1
ATOM 1845 N N . PRO A 1 240 ? -15.570 -5.880 16.918 1.00 70.88 240 PRO A N 1
ATOM 1846 C CA . PRO A 1 240 ? -16.889 -5.270 16.803 1.00 70.88 240 PRO A CA 1
ATOM 1847 C C . PRO A 1 240 ? -17.938 -6.066 17.578 1.00 70.88 240 PRO A C 1
ATOM 1849 O O . PRO A 1 240 ? -17.858 -7.289 17.683 1.00 70.88 240 PRO A O 1
ATOM 1852 N N . TYR A 1 241 ? -18.929 -5.368 18.136 1.00 70.00 241 TYR A N 1
ATOM 1853 C CA . TYR A 1 241 ? -20.023 -6.034 18.839 1.00 70.00 241 TYR A CA 1
ATOM 1854 C C . TYR A 1 241 ? -20.791 -6.962 17.879 1.00 70.00 241 TYR A C 1
ATOM 1856 O O . TYR A 1 241 ? -20.948 -6.618 16.702 1.00 70.00 241 TYR A O 1
ATOM 1864 N N . PRO A 1 242 ? -21.298 -8.108 18.373 1.00 60.69 242 PRO A N 1
ATOM 1865 C CA . PRO A 1 242 ? -22.000 -9.093 17.550 1.00 60.69 242 PRO A CA 1
ATOM 1866 C C . PRO A 1 242 ? -23.245 -8.530 16.843 1.00 60.69 242 PRO A C 1
ATOM 1868 O O . PRO A 1 242 ? -23.619 -9.051 15.801 1.00 60.69 242 PRO A O 1
ATOM 1871 N N . ASP A 1 243 ? -23.823 -7.433 17.346 1.00 59.53 243 ASP A N 1
ATOM 1872 C CA . ASP A 1 243 ? -24.978 -6.738 16.752 1.00 59.53 243 ASP A CA 1
ATOM 1873 C C . ASP A 1 243 ? -24.603 -5.662 15.711 1.00 59.53 243 ASP A C 1
ATOM 1875 O O . ASP A 1 243 ? -25.428 -4.827 15.339 1.00 59.53 243 ASP A O 1
ATOM 1879 N N . SER A 1 244 ? -23.346 -5.608 15.259 1.00 66.56 244 SER A N 1
ATOM 1880 C CA . SER A 1 244 ? -22.951 -4.654 14.218 1.00 66.56 244 SER A CA 1
ATOM 1881 C C . SER A 1 244 ? -23.459 -5.095 12.841 1.00 66.56 244 SER A C 1
ATOM 1883 O O . SER A 1 244 ? -23.224 -6.220 12.416 1.00 66.56 244 SER A O 1
ATOM 1885 N N . ASP A 1 245 ? -24.085 -4.177 12.099 1.00 73.38 245 ASP A N 1
ATOM 1886 C CA . ASP A 1 245 ? -24.575 -4.367 10.715 1.00 73.38 245 ASP A CA 1
ATOM 1887 C C . ASP A 1 245 ? -23.425 -4.486 9.680 1.00 73.38 245 ASP A C 1
ATOM 1889 O O . ASP A 1 245 ? -23.544 -4.153 8.504 1.00 73.38 245 ASP A O 1
ATOM 1893 N N . THR A 1 246 ? -22.232 -4.882 10.135 1.00 79.06 246 THR A N 1
ATOM 1894 C CA . THR A 1 246 ? -21.027 -4.984 9.312 1.00 79.06 246 THR A CA 1
ATOM 1895 C C . THR A 1 246 ? -20.913 -6.397 8.762 1.00 79.06 246 THR A C 1
ATOM 1897 O O . THR A 1 246 ? -20.936 -7.369 9.514 1.00 79.06 246 THR A O 1
ATOM 1900 N N . SER A 1 247 ? -20.746 -6.524 7.445 1.00 84.19 247 SER A N 1
ATOM 1901 C CA . SER A 1 247 ? -20.591 -7.835 6.816 1.00 84.19 247 SER A CA 1
ATOM 1902 C C . SER A 1 247 ? -19.365 -8.579 7.359 1.00 84.19 247 SER A C 1
ATOM 1904 O O . SER A 1 247 ? -18.324 -7.986 7.660 1.00 84.19 247 SER A O 1
ATOM 1906 N N . GLN A 1 248 ? -19.455 -9.908 7.433 1.00 82.25 248 GLN A N 1
ATOM 1907 C CA . GLN A 1 248 ? -18.341 -10.742 7.893 1.00 82.25 248 GLN A CA 1
ATOM 1908 C C . GLN A 1 248 ? -17.072 -10.549 7.040 1.00 82.25 248 GLN A C 1
ATOM 1910 O O . GLN A 1 248 ? -15.960 -10.638 7.558 1.00 82.25 248 GLN A O 1
ATOM 1915 N N . GLU A 1 249 ? -17.221 -10.266 5.743 1.00 82.81 249 GLU A N 1
ATOM 1916 C CA . GLU A 1 249 ? -16.099 -9.999 4.835 1.00 82.81 249 GLU A CA 1
ATOM 1917 C C . GLU A 1 249 ? -15.361 -8.699 5.194 1.00 82.81 249 GLU A C 1
ATOM 1919 O O . GLU A 1 249 ? -14.127 -8.676 5.235 1.00 82.81 249 GLU A O 1
ATOM 1924 N N . GLU A 1 250 ? -16.097 -7.635 5.519 1.00 83.25 250 GLU A N 1
ATOM 1925 C CA . GLU A 1 250 ? -15.523 -6.359 5.959 1.00 83.25 250 GLU A CA 1
ATOM 1926 C C . GLU A 1 250 ? -14.827 -6.512 7.319 1.00 83.25 250 GLU A C 1
ATOM 1928 O O . GLU A 1 250 ? -13.701 -6.045 7.500 1.00 83.25 250 GLU A O 1
ATOM 1933 N N . LEU A 1 251 ? -15.442 -7.241 8.258 1.00 85.19 251 LEU A N 1
ATOM 1934 C CA . LEU A 1 251 ? -14.824 -7.567 9.548 1.00 85.19 251 LEU A CA 1
ATOM 1935 C C . LEU A 1 251 ? -13.512 -8.334 9.371 1.00 85.19 251 LEU A C 1
ATOM 1937 O O . LEU A 1 251 ? -12.496 -7.979 9.968 1.00 85.19 251 LEU A O 1
ATOM 1941 N N . ASN A 1 252 ? -13.512 -9.361 8.521 1.00 84.81 252 ASN A N 1
ATOM 1942 C CA . ASN A 1 252 ? -12.309 -10.128 8.221 1.00 84.81 252 ASN A CA 1
ATOM 1943 C C . ASN A 1 252 ? -11.231 -9.240 7.587 1.00 84.81 252 ASN A C 1
ATOM 1945 O O . ASN A 1 252 ? -10.083 -9.297 8.014 1.00 84.81 252 ASN A O 1
ATOM 1949 N N . SER A 1 253 ? -11.592 -8.368 6.643 1.00 85.06 253 SER A N 1
ATOM 1950 C CA . SER A 1 253 ? -10.648 -7.441 5.999 1.00 85.06 253 SER A CA 1
ATOM 1951 C C . SER A 1 253 ? -9.984 -6.507 7.014 1.00 85.06 253 SER A C 1
ATOM 1953 O O . SER A 1 253 ? -8.762 -6.346 6.999 1.00 85.06 253 SER A O 1
ATOM 1955 N N . ARG A 1 254 ? -10.768 -5.955 7.950 1.00 88.06 254 ARG A N 1
ATOM 1956 C CA . ARG A 1 254 ? -10.275 -5.114 9.053 1.00 88.06 254 ARG A CA 1
ATOM 1957 C C . ARG A 1 254 ? -9.338 -5.862 9.993 1.00 88.06 254 ARG A C 1
ATOM 1959 O O . ARG A 1 254 ? -8.261 -5.355 10.300 1.00 88.06 254 ARG A O 1
ATOM 1966 N N . ARG A 1 255 ? -9.716 -7.070 10.427 1.00 87.69 255 ARG A N 1
ATOM 1967 C CA . ARG A 1 255 ? -8.858 -7.898 11.289 1.00 87.69 255 ARG A CA 1
ATOM 1968 C C . ARG A 1 255 ? -7.542 -8.210 10.582 1.00 87.69 255 ARG A C 1
ATOM 1970 O O . ARG A 1 255 ? -6.474 -8.032 11.160 1.00 87.69 255 ARG A O 1
ATOM 1977 N N . SER A 1 256 ? -7.607 -8.622 9.320 1.00 87.44 256 SER A N 1
ATOM 1978 C CA . SER A 1 256 ? -6.426 -9.043 8.575 1.00 87.44 256 SER A CA 1
ATOM 1979 C C . SER A 1 256 ? -5.432 -7.897 8.349 1.00 87.44 256 SER A C 1
ATOM 1981 O O . SER A 1 256 ? -4.238 -8.100 8.562 1.00 87.44 256 SER A O 1
ATOM 1983 N N . ILE A 1 257 ? -5.887 -6.688 7.984 1.00 90.44 257 ILE A N 1
ATOM 1984 C CA . ILE A 1 257 ? -4.975 -5.539 7.819 1.00 90.44 257 ILE A CA 1
ATOM 1985 C C . ILE A 1 257 ? -4.382 -5.074 9.156 1.00 90.44 257 ILE A C 1
ATOM 1987 O O . ILE A 1 257 ? -3.205 -4.720 9.207 1.00 90.44 257 ILE A O 1
ATOM 1991 N N . PHE A 1 258 ? -5.158 -5.124 10.245 1.00 91.25 258 PHE A N 1
ATOM 1992 C CA . PHE A 1 258 ? -4.659 -4.812 11.585 1.00 91.25 258 PHE A CA 1
ATOM 1993 C C . PHE A 1 258 ? -3.514 -5.747 11.982 1.00 91.25 258 PHE A C 1
ATOM 1995 O O . PHE A 1 258 ? -2.440 -5.279 12.353 1.00 91.25 258 PHE A O 1
ATOM 2002 N N . TRP A 1 259 ? -3.712 -7.061 11.844 1.00 89.12 259 TRP A N 1
ATOM 2003 C CA . TRP A 1 259 ? -2.678 -8.040 12.174 1.00 89.12 259 TRP A CA 1
ATOM 2004 C C . TRP A 1 259 ? -1.456 -7.932 11.263 1.00 89.12 259 TRP A C 1
ATOM 2006 O O . TRP A 1 259 ? -0.336 -8.069 11.746 1.00 89.12 259 TRP A O 1
ATOM 2016 N N . ALA A 1 260 ? -1.643 -7.637 9.974 1.00 90.25 260 ALA A N 1
ATOM 2017 C CA . ALA A 1 260 ? -0.528 -7.427 9.053 1.00 90.25 260 ALA A CA 1
ATOM 2018 C C . ALA A 1 260 ? 0.353 -6.239 9.474 1.00 90.25 260 ALA A C 1
ATOM 2020 O O . ALA A 1 260 ? 1.578 -6.352 9.490 1.00 90.25 260 ALA A O 1
ATOM 2021 N N . LEU A 1 261 ? -0.267 -5.120 9.854 1.00 91.31 261 LEU A N 1
ATOM 2022 C CA . LEU A 1 261 ? 0.441 -3.945 10.359 1.00 91.31 261 LEU A CA 1
ATOM 2023 C C . LEU A 1 261 ? 1.084 -4.192 11.723 1.00 91.31 261 LEU A C 1
ATOM 2025 O O . LEU A 1 261 ? 2.219 -3.778 11.923 1.00 91.31 261 LEU A O 1
ATOM 2029 N N . TYR A 1 262 ? 0.408 -4.910 12.620 1.00 90.38 262 TYR A N 1
ATOM 2030 C CA . TYR A 1 262 ? 0.970 -5.283 13.917 1.00 90.38 262 TYR A CA 1
ATOM 2031 C C . TYR A 1 262 ? 2.219 -6.158 13.767 1.00 90.38 262 TYR A C 1
ATOM 2033 O O . TYR A 1 262 ? 3.226 -5.905 14.415 1.00 90.38 262 TYR A O 1
ATOM 2041 N N . VAL A 1 263 ? 2.194 -7.164 12.887 1.00 89.12 263 VAL A N 1
ATOM 2042 C CA . VAL A 1 263 ? 3.384 -7.986 12.609 1.00 89.12 263 VAL A CA 1
ATOM 2043 C C . VAL A 1 263 ? 4.532 -7.113 12.107 1.00 89.12 263 VAL A C 1
ATOM 2045 O O . VAL A 1 263 ? 5.654 -7.271 12.571 1.00 89.12 263 VAL A O 1
ATOM 2048 N N . LEU A 1 264 ? 4.246 -6.176 11.203 1.00 89.56 264 LEU A N 1
ATOM 2049 C CA . LEU A 1 264 ? 5.253 -5.287 10.633 1.00 89.56 264 LEU A CA 1
ATOM 2050 C C . LEU A 1 264 ? 5.835 -4.324 11.691 1.00 89.56 264 LEU A C 1
ATOM 2052 O O . LEU A 1 264 ? 7.046 -4.145 11.742 1.00 89.56 264 LEU A O 1
ATOM 2056 N N . ASP A 1 265 ? 5.010 -3.788 12.591 1.00 90.69 265 ASP A N 1
ATOM 2057 C CA . ASP A 1 265 ? 5.428 -3.014 13.776 1.00 90.69 265 ASP A CA 1
ATOM 2058 C C . ASP A 1 265 ? 6.395 -3.806 14.661 1.00 90.69 265 ASP A C 1
ATOM 2060 O O . ASP A 1 265 ? 7.504 -3.356 14.938 1.00 90.69 265 ASP A O 1
ATOM 2064 N N . ARG A 1 266 ? 6.059 -5.064 14.964 1.00 90.12 266 ARG A N 1
ATOM 2065 C CA . ARG A 1 266 ? 6.921 -5.961 15.748 1.00 90.12 266 ARG A CA 1
ATOM 2066 C C . ARG A 1 266 ? 8.222 -6.371 15.053 1.00 90.12 266 ARG A C 1
ATOM 2068 O O . ARG A 1 266 ? 9.075 -6.950 15.714 1.00 90.12 266 ARG A O 1
ATOM 2075 N N . TRP A 1 267 ? 8.351 -6.157 13.745 1.00 86.25 267 TRP A N 1
ATOM 2076 C CA . TRP A 1 267 ? 9.590 -6.411 13.001 1.00 86.25 267 TRP A CA 1
ATOM 2077 C C . TRP A 1 267 ? 10.525 -5.203 12.986 1.00 86.25 267 TRP A C 1
ATOM 2079 O O . TRP A 1 267 ? 11.712 -5.355 12.705 1.00 86.25 267 TRP A O 1
ATOM 2089 N N . VAL A 1 268 ? 9.968 -4.014 13.199 1.00 83.38 268 VAL A N 1
ATOM 2090 C CA . VAL A 1 268 ? 10.679 -2.736 13.136 1.00 83.38 268 VAL A CA 1
ATOM 2091 C C . VAL A 1 268 ? 11.123 -2.278 14.533 1.00 83.38 268 VAL A C 1
ATOM 2093 O O . VAL A 1 268 ? 12.142 -1.595 14.627 1.00 83.38 268 VAL A O 1
ATOM 2096 N N . ASP A 1 269 ? 10.388 -2.674 15.579 1.00 69.69 269 ASP A N 1
ATOM 2097 C CA . ASP A 1 269 ? 10.763 -2.585 17.004 1.00 69.69 269 ASP A CA 1
ATOM 2098 C C . ASP A 1 269 ? 11.920 -3.520 17.398 1.00 69.69 269 ASP A C 1
ATOM 2100 O O . ASP A 1 269 ? 12.836 -3.050 18.113 1.00 69.69 269 ASP A O 1
#

Radius of gyration: 29.08 Å; Cα contacts (8 Å, |Δi|>4): 249; chains: 1; bounding box: 96×56×98 Å

Sequence (269 aa):
METTSAGSPVESNPTPSTAPTSFSERSVQVAMGEIGFLSRNAMAEPRDETRGFPQELAMGNMVRAALVISGEDPSQSRDLCNHRRTFVTMMGPATGITKEFATPYVNRFLDHVGVMFLHIDRRKLQGEFDSYFDAHRGQPSHTKAPNPDTAFLEFRVYMAVAIGMLLTPEPGSELLATGLHAAATERLTIIIEQVNCVKTLHCLWSLALYSMLSSLGGSTWHLVGLAMKKCISFRLHREPYPDSDTSQEELNSRRSIFWALYVLDRWVD

Solvent-accessible surface area (backbone atoms only — not comparable to full-atom values): 15571 Å² total; per-residue (Å²): 132,88,87,89,86,90,85,88,82,91,85,86,86,81,79,86,83,78,78,94,80,64,68,66,66,53,49,50,54,49,50,53,50,49,51,54,50,52,54,43,64,73,67,71,60,86,80,88,86,79,90,78,74,64,63,60,66,50,43,55,51,52,53,52,53,26,44,31,25,26,42,83,42,78,90,43,78,49,71,46,61,58,56,43,52,50,42,32,66,72,69,43,68,69,81,75,70,48,66,80,72,42,45,65,22,39,50,46,25,44,67,57,51,29,70,73,30,86,58,46,54,64,67,60,55,50,50,51,48,51,52,51,48,62,61,59,74,76,59,78,95,71,93,61,83,79,48,45,69,57,35,46,52,51,28,52,48,29,44,37,30,20,46,9,26,61,76,40,101,50,94,66,28,62,59,55,20,48,30,25,44,47,53,24,59,67,33,45,58,59,39,53,74,64,76,45,66,66,64,40,46,52,52,35,46,53,46,24,56,38,13,72,72,34,46,87,41,4,26,33,70,53,32,41,55,50,39,52,53,48,37,55,75,71,46,51,85,51,84,77,63,93,87,52,97,63,53,71,67,59,53,49,52,43,48,30,51,46,52,46,47,50,53,52,45,68,73,74,109

pLDDT: mean 75.1, std 17.62, range [29.81, 95.12]

Nearest PDB structures (foldseek):
  1ywt-assembly1_B  TM=4.045E-01  e=5.165E+00  Homo sapiens
  6bqt-assembly4_J  TM=4.246E-01  e=5.914E+00  Homo sapiens
  5yqg-assembly1_B  TM=4.399E-01  e=7.084E+00  Mus musculus
  2c63-assembly2_D  TM=4.284E-01  e=9.716E+00  Homo sapiens

InterPro domains:
  IPR007219 Xylanolytic transcriptional activator, regulatory domain [PF04082] (109-268)

Organism: Aspergillus oryzae (NCBI:txid5062)

Secondary structure (DSSP, 8-state):
-----------PPPPP-----SHHHHHHHHHHHHHHHHHHHHTTPPPPSS-SS-HHHHHHHHHHHHHHS-SS-TT----HHHHHHHHHHHH--GGG--HHHHHHHHHHHHHHHHHH-TT--HHHHHHHHHHHHHHHTS---------HHHHHHHHHHHHHHHHHHHTS--TTHHHHHHHHHHHHHHHHHHHHTTT-HHHHHHHHHHHHHHHHH-GGG--HHHHHHHHHHHHHHTTTTSPPPTT----HHHHHHHHHHHHHHHHHHHHH-